Protein AF-A0A1Q9NK61-F1 (afdb_monomer_lite)

Secondary structure (DSSP, 8-state):
-------HHHHHHHHHHHHHHHHHHHTS--EEEETTEEEEEEEP-TT--HHHHHHHHHHHHHHHHHHHHHHH-SS-TT-PPEEEEEE-SSEEEEEEES-----HHHHHHHHHHHHHHHHHHHHSS-TTTSHHHHHHHHHHHHHHHHHHHHHHHS-------SSPEEPTTT--EE----EEEE--TT-SS-EEEE----GGGGGG--

Structure (mmCIF, N/CA/C/O backbone):
data_AF-A0A1Q9NK61-F1
#
_entry.id   AF-A0A1Q9NK61-F1
#
loop_
_atom_site.group_PDB
_atom_site.id
_atom_site.type_symbol
_atom_site.label_atom_id
_atom_site.label_alt_id
_atom_site.label_comp_id
_atom_site.label_asym_id
_atom_site.label_entity_id
_atom_site.label_seq_id
_atom_site.pdbx_PDB_ins_code
_atom_site.Cartn_x
_atom_site.Cartn_y
_atom_site.Cartn_z
_atom_site.occupancy
_atom_site.B_iso_or_equiv
_atom_site.auth_seq_id
_atom_site.auth_comp_id
_atom_site.auth_asym_id
_atom_site.auth_atom_id
_atom_site.pdbx_PDB_model_num
ATOM 1 N N . MET A 1 1 ? 21.110 -0.277 -2.034 1.00 35.31 1 MET A N 1
ATOM 2 C CA . MET A 1 1 ? 19.908 -1.040 -2.450 1.00 35.31 1 MET A CA 1
ATOM 3 C C . MET A 1 1 ? 19.301 -0.341 -3.668 1.00 35.31 1 MET A C 1
ATOM 5 O O . MET A 1 1 ? 18.724 0.728 -3.508 1.00 35.31 1 MET A O 1
ATOM 9 N N . MET A 1 2 ? 19.532 -0.853 -4.882 1.00 29.52 2 MET A N 1
ATOM 10 C CA . MET A 1 2 ? 18.985 -0.268 -6.120 1.00 29.52 2 MET A CA 1
ATOM 11 C C . MET A 1 2 ? 17.472 -0.518 -6.180 1.00 29.52 2 MET A C 1
ATOM 13 O O . MET A 1 2 ? 17.034 -1.648 -5.979 1.00 29.52 2 MET A O 1
ATOM 17 N N . SER A 1 3 ? 16.663 0.526 -6.394 1.00 36.84 3 SER A N 1
ATOM 18 C CA . SER A 1 3 ? 15.219 0.348 -6.568 1.00 36.84 3 SER A CA 1
ATOM 19 C C . SER A 1 3 ? 14.921 -0.121 -7.983 1.00 36.84 3 SER A C 1
ATOM 21 O O . SER A 1 3 ? 15.274 0.577 -8.930 1.00 36.84 3 SER A O 1
ATOM 23 N N . LEU A 1 4 ? 14.216 -1.242 -8.119 1.00 40.31 4 LEU A N 1
ATOM 24 C CA . LEU A 1 4 ? 13.596 -1.626 -9.383 1.00 40.31 4 LEU A CA 1
ATOM 25 C C . LEU A 1 4 ? 12.587 -0.539 -9.783 1.00 40.31 4 LEU A C 1
ATOM 27 O O . LEU A 1 4 ? 11.589 -0.320 -9.090 1.00 40.31 4 LEU A O 1
ATOM 31 N N . LEU A 1 5 ? 12.872 0.161 -10.881 1.00 40.62 5 LEU A N 1
ATOM 32 C CA . LEU A 1 5 ? 11.871 0.929 -11.611 1.00 40.62 5 LEU A CA 1
ATOM 33 C C . LEU A 1 5 ? 11.137 -0.067 -12.494 1.00 40.62 5 LEU A C 1
ATOM 35 O O . LEU A 1 5 ? 11.591 -0.449 -13.566 1.00 40.62 5 LEU A O 1
ATOM 39 N N . VAL A 1 6 ? 10.034 -0.564 -11.960 1.00 44.31 6 VAL A N 1
ATOM 40 C CA . VAL A 1 6 ? 9.219 -1.571 -12.617 1.00 44.31 6 VAL A CA 1
ATOM 41 C C . VAL A 1 6 ? 8.318 -0.858 -13.639 1.00 44.31 6 VAL A C 1
ATOM 43 O O . VAL A 1 6 ? 7.667 0.132 -13.298 1.00 44.31 6 VAL A O 1
ATOM 46 N N . HIS A 1 7 ? 8.260 -1.341 -14.886 1.00 44.16 7 HIS A N 1
ATOM 47 C CA . HIS A 1 7 ? 7.341 -0.837 -15.922 1.00 44.16 7 HIS A CA 1
ATOM 48 C C . HIS A 1 7 ? 5.910 -0.663 -15.353 1.00 44.16 7 HIS A C 1
ATOM 50 O O . HIS A 1 7 ? 5.494 -1.500 -14.547 1.00 44.16 7 HIS A O 1
ATOM 56 N N . PRO A 1 8 ? 5.114 0.357 -15.744 1.00 45.53 8 PRO A N 1
ATOM 57 C CA . PRO A 1 8 ? 3.813 0.680 -15.133 1.00 45.53 8 PRO A CA 1
ATOM 58 C C . PRO A 1 8 ? 2.901 -0.510 -14.870 1.00 45.53 8 PRO A C 1
ATOM 60 O O . PRO A 1 8 ? 2.335 -0.639 -13.789 1.00 45.53 8 PRO A O 1
ATOM 63 N N . ARG A 1 9 ? 2.792 -1.415 -15.849 1.00 48.03 9 ARG A N 1
ATOM 64 C CA . ARG A 1 9 ? 1.952 -2.616 -15.745 1.00 48.03 9 ARG A CA 1
ATOM 65 C C . ARG A 1 9 ? 2.417 -3.556 -14.629 1.00 48.03 9 ARG A C 1
ATOM 67 O O . ARG A 1 9 ? 1.592 -4.033 -13.857 1.00 48.03 9 ARG A O 1
ATOM 74 N N . HIS A 1 10 ? 3.722 -3.760 -14.495 1.00 55.78 10 HIS A N 1
ATOM 75 C CA . HIS A 1 10 ? 4.303 -4.590 -13.444 1.00 55.78 10 HIS A CA 1
ATOM 76 C C . HIS A 1 10 ? 4.350 -3.849 -12.090 1.00 55.78 10 HIS A C 1
ATOM 78 O O . HIS A 1 10 ? 4.189 -4.472 -11.044 1.00 55.78 10 HIS A O 1
ATOM 84 N N . SER A 1 11 ? 4.473 -2.513 -12.092 1.00 61.03 11 SER A N 1
ATOM 85 C CA . SER A 1 11 ? 4.372 -1.673 -10.888 1.00 61.03 11 SER A CA 1
ATOM 86 C C . SER A 1 11 ? 2.982 -1.770 -10.266 1.00 61.03 11 SER A C 1
ATOM 88 O O . SER A 1 11 ? 2.857 -1.916 -9.053 1.00 61.03 11 SER A O 1
ATOM 90 N N . VAL A 1 12 ? 1.933 -1.753 -11.094 1.00 67.00 12 VAL A N 1
ATOM 91 C CA . VAL A 1 12 ? 0.546 -1.938 -10.650 1.00 67.00 12 VAL A CA 1
ATOM 92 C C . VAL A 1 12 ? 0.327 -3.344 -10.098 1.00 67.00 12 VAL A C 1
ATOM 94 O O . VAL A 1 12 ? -0.264 -3.472 -9.031 1.00 67.00 12 VAL A O 1
ATOM 97 N N . GLN A 1 13 ? 0.810 -4.389 -10.776 1.00 69.56 13 GLN A N 1
ATOM 98 C CA . GLN A 1 13 ? 0.676 -5.776 -10.306 1.00 69.56 13 GLN A CA 1
ATOM 99 C C . GLN A 1 13 ? 1.369 -5.990 -8.958 1.00 69.56 13 GLN A C 1
ATOM 101 O O . GLN A 1 13 ? 0.803 -6.598 -8.049 1.00 69.56 13 GLN A O 1
ATOM 106 N N . LEU A 1 14 ? 2.573 -5.439 -8.800 1.00 72.12 14 LEU A N 1
ATOM 107 C CA . LEU A 1 14 ? 3.296 -5.497 -7.539 1.00 72.12 14 LEU A CA 1
ATOM 108 C C . LEU A 1 14 ? 2.585 -4.691 -6.448 1.00 72.12 14 LEU A C 1
ATOM 110 O O . LEU A 1 14 ? 2.426 -5.170 -5.328 1.00 72.12 14 LEU A O 1
ATOM 114 N N . LEU A 1 15 ? 2.092 -3.496 -6.772 1.00 75.69 15 LEU A N 1
ATOM 115 C CA . LEU A 1 15 ? 1.318 -2.683 -5.841 1.00 75.69 15 LEU A CA 1
ATOM 116 C C . LEU A 1 15 ? 0.031 -3.406 -5.404 1.00 75.69 15 LEU A C 1
ATOM 118 O O . LEU A 1 15 ? -0.272 -3.408 -4.215 1.00 75.69 15 LEU A O 1
ATOM 122 N N . GLN A 1 16 ? -0.675 -4.073 -6.324 1.00 80.50 16 GLN A N 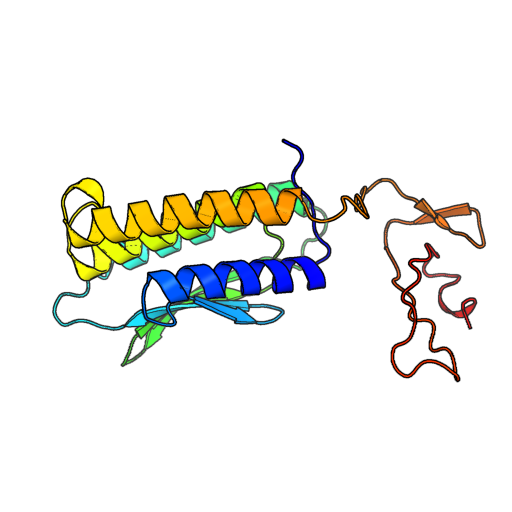1
ATOM 123 C CA . GLN A 1 16 ? -1.836 -4.924 -6.037 1.00 80.50 16 GLN A CA 1
ATOM 124 C C . GLN A 1 16 ? -1.473 -6.123 -5.156 1.00 80.50 16 GLN A C 1
ATOM 126 O O . GLN A 1 16 ? -2.226 -6.461 -4.244 1.00 80.50 16 GLN A O 1
ATOM 131 N N . TYR A 1 17 ? -0.332 -6.770 -5.400 1.00 81.62 17 TYR A N 1
ATOM 132 C CA . TYR A 1 17 ? 0.164 -7.854 -4.552 1.00 81.62 17 TYR A CA 1
ATOM 133 C C . TYR A 1 17 ? 0.381 -7.381 -3.111 1.00 81.62 17 TYR A C 1
ATOM 135 O O . TYR A 1 17 ? -0.214 -7.936 -2.188 1.00 81.62 17 TYR A O 1
ATOM 143 N N . VAL A 1 18 ? 1.141 -6.297 -2.928 1.00 83.44 18 VAL A N 1
ATOM 144 C CA . VAL A 1 18 ? 1.407 -5.710 -1.606 1.00 83.44 18 VAL A CA 1
ATOM 145 C C . VAL A 1 18 ? 0.108 -5.240 -0.939 1.00 83.44 18 VAL A C 1
ATOM 147 O O . VAL A 1 18 ? -0.081 -5.481 0.250 1.00 83.44 18 VAL A O 1
ATOM 150 N N . THR A 1 19 ? -0.826 -4.646 -1.697 1.00 87.62 19 THR A N 1
ATOM 151 C CA . THR A 1 19 ? -2.161 -4.263 -1.195 1.00 87.62 19 THR A CA 1
ATOM 152 C C . THR A 1 19 ? -2.920 -5.454 -0.630 1.00 87.62 19 THR A C 1
ATOM 154 O O . THR A 1 19 ? -3.509 -5.335 0.438 1.00 87.62 19 THR A O 1
ATOM 157 N N . ARG A 1 20 ? -2.924 -6.599 -1.324 1.00 83.25 20 ARG A N 1
ATOM 158 C CA . ARG A 1 20 ? -3.650 -7.791 -0.859 1.00 83.25 20 ARG A CA 1
ATOM 159 C C . ARG A 1 20 ? -3.109 -8.288 0.476 1.00 83.25 20 ARG A C 1
ATOM 161 O O . ARG A 1 20 ? -3.898 -8.536 1.380 1.00 83.25 20 ARG A O 1
ATOM 168 N N . ARG A 1 21 ? -1.782 -8.374 0.617 1.00 85.56 21 ARG A N 1
ATOM 169 C CA . ARG A 1 21 ? -1.135 -8.779 1.879 1.00 85.56 21 ARG A CA 1
ATOM 170 C C . ARG A 1 21 ? -1.448 -7.785 3.003 1.00 85.56 21 ARG A C 1
ATOM 172 O O . ARG A 1 21 ? -1.820 -8.189 4.099 1.00 85.56 21 ARG A O 1
ATOM 179 N N . PHE A 1 22 ? -1.386 -6.487 2.703 1.00 91.00 22 PHE A N 1
ATOM 180 C CA . PHE A 1 22 ? -1.718 -5.426 3.654 1.00 91.00 22 PHE A CA 1
ATOM 181 C C . PHE A 1 22 ? -3.176 -5.481 4.132 1.00 91.00 22 PHE A C 1
ATOM 183 O O . PHE A 1 22 ? -3.427 -5.501 5.333 1.00 91.00 22 PHE A O 1
ATOM 190 N N . ASN A 1 23 ? -4.137 -5.550 3.206 1.00 88.50 23 ASN A N 1
ATOM 191 C CA . ASN A 1 23 ? -5.558 -5.665 3.544 1.00 88.50 23 ASN A CA 1
ATOM 192 C C . ASN A 1 23 ? -5.852 -6.959 4.320 1.00 88.50 23 ASN A C 1
ATOM 194 O O . ASN A 1 23 ? -6.701 -6.947 5.204 1.00 88.50 23 ASN A O 1
ATOM 198 N N . GLY A 1 24 ? -5.130 -8.048 4.027 1.00 88.06 24 GLY A N 1
ATOM 199 C CA . GLY A 1 24 ? -5.223 -9.304 4.773 1.00 88.06 24 GLY A CA 1
ATOM 200 C C . GLY A 1 24 ? -4.876 -9.144 6.256 1.00 88.06 24 GLY A C 1
ATOM 201 O O . GLY A 1 24 ? -5.624 -9.617 7.101 1.00 88.06 24 GLY A O 1
ATOM 202 N N . ILE A 1 25 ? -3.805 -8.411 6.583 1.00 91.50 25 ILE A N 1
ATOM 203 C CA . ILE A 1 25 ? -3.430 -8.108 7.982 1.00 91.50 25 ILE A CA 1
ATOM 204 C C . ILE A 1 25 ? -4.462 -7.225 8.667 1.00 91.50 25 ILE A C 1
ATOM 206 O O . ILE A 1 25 ? -4.766 -7.384 9.844 1.00 91.50 25 ILE A O 1
ATOM 210 N N . ILE A 1 26 ? -4.967 -6.255 7.922 1.00 89.38 26 ILE A N 1
ATOM 211 C CA . ILE A 1 26 ? -5.929 -5.284 8.414 1.00 89.38 26 ILE A CA 1
ATOM 212 C C . ILE A 1 26 ? -7.313 -5.925 8.641 1.00 89.38 26 ILE A C 1
ATOM 214 O O . ILE A 1 26 ? -8.088 -5.434 9.461 1.00 89.38 26 ILE A O 1
ATOM 218 N N . GLY A 1 27 ? -7.621 -7.021 7.943 1.00 86.44 27 GLY A N 1
ATOM 219 C CA . GLY A 1 27 ? -8.900 -7.730 8.025 1.00 86.44 27 GLY A CA 1
ATOM 220 C C . GLY A 1 27 ? -10.034 -7.073 7.230 1.00 86.44 27 GLY A C 1
ATOM 221 O O . GLY A 1 27 ? -11.168 -7.535 7.296 1.00 86.44 27 GLY A O 1
ATOM 222 N N . PHE A 1 28 ? -9.757 -6.011 6.465 1.00 85.06 28 PHE A N 1
ATOM 223 C CA . PHE A 1 28 ? -10.723 -5.383 5.559 1.00 85.06 28 PHE A CA 1
ATOM 224 C C . PHE A 1 28 ? -10.037 -4.710 4.361 1.00 85.06 28 PHE A C 1
ATOM 226 O O . PHE A 1 28 ? -8.833 -4.441 4.357 1.00 85.06 28 PHE A O 1
ATOM 233 N N . ASN A 1 29 ? -10.824 -4.411 3.324 1.00 87.94 29 ASN A N 1
ATOM 234 C CA . ASN A 1 29 ? -10.348 -3.798 2.082 1.00 87.94 29 ASN A CA 1
ATOM 235 C C . ASN A 1 29 ? -10.108 -2.284 2.214 1.00 87.94 29 ASN A C 1
ATOM 237 O O . ASN A 1 29 ? -10.796 -1.480 1.585 1.00 87.94 29 ASN A O 1
ATOM 241 N N . LEU A 1 30 ? -9.099 -1.904 3.002 1.00 91.06 30 LEU A N 1
ATOM 242 C CA . LEU A 1 30 ? -8.690 -0.511 3.207 1.00 91.06 30 LEU A CA 1
ATOM 243 C C . LEU A 1 30 ? -8.174 0.132 1.917 1.00 91.06 30 LEU A C 1
ATOM 245 O O . LEU A 1 30 ? -8.523 1.266 1.599 1.00 91.06 30 LEU A O 1
ATOM 249 N N . ILE A 1 31 ? -7.343 -0.583 1.156 1.00 92.50 31 ILE A N 1
ATOM 250 C CA . ILE A 1 31 ? -6.719 -0.066 -0.067 1.00 92.50 31 ILE A CA 1
ATOM 251 C C . ILE A 1 31 ? -7.231 -0.846 -1.280 1.00 92.50 31 ILE A C 1
ATOM 253 O O . ILE A 1 31 ? -7.262 -2.074 -1.284 1.00 92.50 31 ILE A O 1
ATOM 257 N N . LYS A 1 32 ? -7.594 -0.143 -2.355 1.00 89.19 32 LYS A N 1
ATOM 258 C CA . LYS A 1 32 ? -7.990 -0.732 -3.640 1.00 89.19 32 LYS A CA 1
ATOM 259 C C . LYS A 1 32 ? -7.151 -0.153 -4.767 1.00 89.19 32 LYS A C 1
ATOM 261 O O . LYS A 1 32 ? -7.155 1.054 -4.993 1.00 89.19 32 LYS A O 1
ATOM 266 N N . VAL A 1 33 ? -6.476 -1.020 -5.515 1.00 82.06 33 VAL A N 1
ATOM 267 C CA . VAL A 1 33 ? -5.573 -0.626 -6.605 1.00 82.06 33 VAL A CA 1
ATOM 268 C C . VAL A 1 33 ? -6.137 -1.075 -7.946 1.00 82.06 33 VAL A C 1
ATOM 270 O O . VAL A 1 33 ? -6.368 -2.261 -8.184 1.00 82.06 33 VAL A O 1
ATOM 273 N N . LYS A 1 34 ? -6.337 -0.109 -8.838 1.00 78.81 34 LYS A N 1
ATOM 274 C CA . LYS A 1 34 ? -6.658 -0.292 -10.256 1.00 78.81 34 LYS A CA 1
ATOM 275 C C . LYS A 1 34 ? -5.498 0.227 -11.105 1.00 78.81 34 LYS A C 1
ATOM 277 O O . LYS A 1 34 ? -4.665 0.982 -10.611 1.00 78.81 34 LYS A O 1
ATOM 282 N N . THR A 1 35 ? -5.508 -0.108 -12.394 1.00 68.62 35 THR A N 1
ATOM 283 C CA . THR A 1 35 ? -4.462 0.233 -13.374 1.00 68.62 35 THR A CA 1
ATOM 284 C C . THR A 1 35 ? -3.947 1.669 -13.267 1.00 68.62 35 THR A C 1
ATOM 286 O O . THR A 1 35 ? -2.742 1.872 -13.247 1.00 68.62 35 THR A O 1
ATOM 289 N N . ASN A 1 36 ? -4.842 2.651 -13.114 1.00 70.25 36 ASN A N 1
ATOM 290 C CA . ASN A 1 36 ? -4.478 4.074 -13.077 1.00 70.25 36 ASN A CA 1
ATOM 291 C C . ASN A 1 36 ? -4.942 4.787 -11.796 1.00 70.25 36 ASN A C 1
ATOM 293 O O . ASN A 1 36 ? -5.039 6.016 -11.771 1.00 70.25 36 ASN A O 1
ATOM 297 N N . SER A 1 37 ? -5.312 4.042 -10.746 1.00 81.62 37 SER A N 1
ATOM 298 C CA . SER A 1 37 ? -5.773 4.666 -9.502 1.00 81.62 37 SER A CA 1
ATOM 299 C C . SER A 1 37 ? -5.629 3.784 -8.267 1.00 81.62 37 SER A C 1
ATOM 301 O O . SER A 1 37 ? -5.993 2.610 -8.305 1.00 81.62 37 SER A O 1
ATOM 303 N N . VAL A 1 38 ? -5.242 4.385 -7.147 1.00 87.12 38 VAL A N 1
ATOM 304 C CA . VAL A 1 38 ? -5.347 3.810 -5.802 1.00 87.12 38 VAL A CA 1
ATOM 305 C C . VAL A 1 38 ? -6.461 4.530 -5.053 1.00 87.12 38 VAL A C 1
ATOM 307 O O . VAL A 1 38 ? -6.542 5.755 -5.084 1.00 87.12 38 VAL A O 1
ATOM 310 N N . LYS A 1 39 ? -7.321 3.780 -4.375 1.00 90.12 39 LYS A N 1
ATOM 311 C CA . LYS A 1 39 ? -8.299 4.306 -3.423 1.00 90.12 39 LYS A CA 1
ATOM 312 C C . LYS A 1 39 ? -7.956 3.789 -2.037 1.00 90.12 39 LYS A C 1
ATOM 314 O O . LYS A 1 39 ? -7.653 2.608 -1.903 1.00 90.12 39 LYS A O 1
ATOM 319 N N . ILE A 1 40 ? -8.011 4.656 -1.039 1.00 92.19 40 ILE A N 1
ATOM 320 C CA . ILE A 1 40 ? -7.855 4.297 0.368 1.00 92.19 40 ILE A CA 1
ATOM 321 C C . ILE A 1 40 ? -9.145 4.716 1.064 1.00 92.19 40 ILE A C 1
ATOM 323 O O . ILE A 1 40 ? -9.454 5.905 1.070 1.00 92.19 40 ILE A O 1
ATOM 327 N N . ASN A 1 41 ? -9.895 3.748 1.582 1.00 90.56 41 ASN A N 1
ATOM 328 C CA . ASN A 1 41 ? -11.232 3.936 2.136 1.00 90.56 41 ASN A CA 1
ATOM 329 C C . ASN A 1 41 ? -11.218 3.663 3.638 1.00 90.56 41 ASN A C 1
ATOM 331 O O . ASN A 1 41 ? -11.039 2.522 4.061 1.00 90.56 41 ASN A O 1
ATOM 335 N N . PHE A 1 42 ? -11.439 4.702 4.429 1.00 87.69 42 PHE A N 1
ATOM 336 C CA . PHE A 1 42 ? -11.592 4.600 5.872 1.00 87.69 42 PHE A CA 1
ATOM 337 C C . PHE A 1 42 ? -13.086 4.630 6.192 1.00 87.69 42 PHE A C 1
ATOM 339 O O . PHE A 1 42 ? -13.728 5.621 5.844 1.00 87.69 42 PHE A O 1
ATOM 346 N N . PRO A 1 43 ? -13.650 3.564 6.783 1.00 85.31 43 PRO A N 1
ATOM 347 C CA . PRO A 1 43 ? -15.061 3.541 7.153 1.00 85.31 43 PRO A CA 1
ATOM 348 C C . PRO A 1 43 ? -15.342 4.622 8.188 1.00 85.31 43 PRO A C 1
ATOM 350 O O . PRO A 1 43 ? -14.557 4.779 9.124 1.00 85.31 43 PRO A O 1
ATOM 353 N N . LEU A 1 44 ? -16.445 5.347 8.022 1.00 79.81 44 LEU A N 1
ATOM 354 C CA . LEU A 1 44 ? -16.902 6.300 9.024 1.00 79.81 44 LEU A CA 1
ATOM 355 C C . LEU A 1 44 ? -17.224 5.558 10.331 1.00 79.81 44 LEU A C 1
ATOM 357 O O . LEU A 1 44 ? -17.899 4.530 10.353 1.00 79.81 44 LEU A O 1
ATOM 361 N N . HIS A 1 45 ? -16.695 6.069 11.438 1.00 68.88 45 HIS A N 1
ATOM 362 C CA . HIS A 1 45 ? -16.936 5.566 12.788 1.00 68.88 45 HIS A CA 1
ATOM 363 C C . HIS A 1 45 ? -17.488 6.709 13.637 1.00 68.88 45 HIS A C 1
ATOM 365 O O . HIS A 1 45 ? -17.126 7.855 13.404 1.00 68.88 45 HIS A O 1
ATOM 371 N N . GLN A 1 46 ? -18.297 6.421 14.662 1.00 59.16 46 GLN A N 1
ATOM 372 C CA . GLN A 1 46 ? -18.855 7.462 15.547 1.00 59.16 46 GLN A CA 1
ATOM 373 C C . GLN A 1 46 ? -17.777 8.372 16.176 1.00 59.16 46 GLN A C 1
ATOM 375 O O . GLN A 1 46 ? -18.042 9.534 16.451 1.00 59.16 46 GLN A O 1
ATOM 380 N N . ASN A 1 47 ? -16.543 7.870 16.319 1.00 60.06 47 ASN A N 1
ATOM 381 C CA . ASN A 1 47 ? -15.379 8.614 16.816 1.00 60.06 47 ASN A CA 1
ATOM 382 C C . ASN A 1 47 ? -14.362 8.960 15.710 1.00 60.06 47 ASN A C 1
ATOM 384 O O . ASN A 1 47 ? -13.163 9.085 15.977 1.00 60.06 47 ASN A O 1
ATOM 388 N N . SER A 1 48 ? -14.793 9.036 14.448 1.00 63.62 48 SER A N 1
ATOM 389 C CA . SER A 1 48 ? -13.893 9.246 13.317 1.00 63.62 48 SER A CA 1
ATOM 390 C C . SER A 1 48 ? -13.145 10.567 13.435 1.00 63.62 48 SER A C 1
ATOM 392 O O . SER A 1 48 ? -13.739 11.641 13.452 1.00 63.62 48 SER A O 1
ATOM 394 N N . ASN A 1 49 ? -11.817 10.490 13.475 1.00 71.62 49 ASN A N 1
ATOM 395 C CA . ASN A 1 49 ? -10.980 11.670 13.609 1.00 71.62 49 ASN A CA 1
ATOM 396 C C . ASN A 1 49 ? -10.631 12.244 12.227 1.00 71.62 49 ASN A C 1
ATOM 398 O O . ASN A 1 49 ? -9.626 11.866 11.615 1.00 71.62 49 ASN A O 1
ATOM 402 N N . GLU A 1 50 ? -11.458 13.171 11.740 1.00 75.62 50 GLU A N 1
ATOM 403 C CA . GLU A 1 50 ? -11.276 13.828 10.436 1.00 75.62 50 GLU A CA 1
ATOM 404 C C . GLU A 1 50 ? -9.899 14.498 10.307 1.00 75.62 50 GLU A C 1
ATOM 406 O O . GLU A 1 50 ? -9.255 14.441 9.256 1.00 75.62 50 GLU A O 1
ATOM 411 N N . SER A 1 51 ? -9.376 15.055 11.406 1.00 83.75 51 SER A N 1
ATOM 412 C CA . SER A 1 51 ? -8.063 15.708 11.416 1.00 83.75 51 SER A CA 1
ATOM 413 C C . SER A 1 51 ? -6.919 14.731 11.109 1.00 83.75 51 SER A C 1
ATOM 415 O O . SER A 1 51 ? -5.976 15.070 10.391 1.00 83.75 51 SER A O 1
ATOM 417 N N . VAL A 1 52 ? -7.018 13.476 11.569 1.00 86.62 52 VAL A N 1
ATOM 418 C CA . VAL A 1 52 ? -6.039 12.417 11.264 1.00 86.62 52 VAL A CA 1
ATOM 419 C C . VAL A 1 52 ? -6.041 12.122 9.762 1.00 86.62 52 VAL A C 1
ATOM 421 O O . VAL A 1 52 ? -4.971 11.966 9.164 1.00 86.62 52 VAL A O 1
ATOM 424 N N . MET A 1 53 ? -7.220 12.127 9.137 1.00 85.12 53 MET A N 1
ATOM 425 C CA . MET A 1 53 ? -7.390 11.899 7.702 1.00 85.12 53 MET A CA 1
ATOM 426 C C . MET A 1 53 ? -6.842 13.042 6.847 1.00 85.12 53 MET A C 1
ATOM 428 O O . MET A 1 53 ? -6.117 12.783 5.881 1.00 85.12 53 MET A O 1
ATOM 432 N N . ALA A 1 54 ? -7.086 14.295 7.234 1.00 84.38 54 ALA A N 1
ATOM 433 C CA . ALA A 1 54 ? -6.527 15.465 6.555 1.00 84.38 54 ALA A CA 1
ATOM 434 C C . ALA A 1 54 ? -4.984 15.471 6.581 1.00 84.38 54 ALA A C 1
ATOM 436 O O . ALA A 1 54 ? -4.318 15.761 5.576 1.00 84.38 54 ALA A O 1
ATOM 437 N N . ILE A 1 55 ? -4.383 15.075 7.709 1.00 89.00 55 ILE A N 1
ATOM 438 C CA . ILE A 1 55 ? -2.923 14.959 7.826 1.00 89.00 55 ILE A CA 1
ATOM 439 C C . ILE A 1 55 ? -2.393 13.818 6.945 1.00 89.00 55 ILE A C 1
ATOM 441 O O . ILE A 1 55 ? -1.377 13.996 6.260 1.00 89.00 55 ILE A O 1
ATOM 445 N N . LEU A 1 56 ? -3.059 12.656 6.930 1.00 90.94 56 LEU A N 1
ATOM 446 C CA . LEU A 1 56 ? -2.683 11.547 6.049 1.00 90.94 56 LEU A CA 1
ATOM 447 C C . LEU A 1 56 ? -2.724 11.979 4.579 1.00 90.94 56 LEU A C 1
ATOM 449 O O . LEU A 1 56 ? -1.755 11.745 3.852 1.00 90.94 56 LEU A O 1
ATOM 453 N N . PHE A 1 57 ? -3.802 12.646 4.157 1.00 88.69 57 PHE A N 1
ATOM 454 C CA . PHE A 1 57 ? -3.943 13.196 2.809 1.00 88.69 57 PHE A CA 1
ATOM 455 C C . PHE A 1 57 ? -2.748 14.083 2.444 1.00 88.69 57 PHE A C 1
ATOM 457 O O . PHE A 1 57 ? -2.093 13.850 1.426 1.00 88.69 57 PHE A O 1
ATOM 464 N N . THR A 1 58 ? -2.394 15.027 3.317 1.00 87.62 58 THR A N 1
ATOM 465 C CA . THR A 1 58 ? -1.292 15.975 3.091 1.00 87.62 58 THR A CA 1
ATOM 466 C C . THR A 1 58 ? 0.055 15.259 2.949 1.00 87.62 58 THR A C 1
ATOM 468 O O . THR A 1 58 ? 0.847 15.546 2.041 1.00 87.62 58 THR A O 1
ATOM 471 N N . LYS A 1 59 ? 0.323 14.269 3.812 1.00 90.44 59 LYS A N 1
ATOM 472 C CA . LYS A 1 59 ? 1.564 13.478 3.765 1.00 90.44 59 LYS A CA 1
ATOM 473 C C . LYS A 1 59 ? 1.646 12.592 2.526 1.00 90.44 59 LYS A C 1
ATOM 475 O O . LYS A 1 59 ? 2.727 12.477 1.941 1.00 90.44 59 LYS A O 1
ATOM 480 N N . LEU A 1 60 ? 0.534 11.991 2.104 1.00 87.81 60 LEU A N 1
ATOM 481 C CA . LEU A 1 60 ? 0.480 11.204 0.873 1.00 87.81 60 LEU A CA 1
ATOM 482 C C . LEU A 1 60 ? 0.671 12.097 -0.354 1.00 87.81 60 LEU A C 1
ATOM 484 O O . LEU A 1 60 ? 1.548 11.803 -1.163 1.00 87.81 60 LEU A O 1
ATOM 488 N N . ALA A 1 61 ? -0.051 13.215 -0.459 1.00 85.06 61 ALA A N 1
ATOM 489 C CA . ALA A 1 61 ? 0.096 14.176 -1.555 1.00 85.06 61 ALA A CA 1
ATOM 490 C C . ALA A 1 61 ? 1.553 14.635 -1.715 1.00 85.06 61 ALA A C 1
ATOM 492 O O . ALA A 1 61 ? 2.115 14.586 -2.812 1.00 85.06 61 ALA A O 1
ATOM 493 N N . THR A 1 62 ? 2.207 14.972 -0.602 1.00 85.94 62 THR A N 1
ATOM 494 C CA . THR A 1 62 ? 3.625 15.359 -0.588 1.00 85.94 62 THR A CA 1
ATOM 495 C C . THR A 1 62 ? 4.538 14.212 -1.026 1.00 85.94 62 THR A C 1
ATOM 497 O O . THR A 1 62 ? 5.422 14.401 -1.862 1.00 85.94 62 THR A O 1
ATOM 500 N N . SER A 1 63 ? 4.315 13.002 -0.506 1.00 83.38 63 SER A N 1
ATOM 501 C CA . SER A 1 63 ? 5.134 11.827 -0.832 1.00 83.38 63 SER A CA 1
ATOM 502 C C . SER A 1 63 ? 5.045 11.458 -2.313 1.00 83.38 63 SER A C 1
ATOM 504 O O . SER A 1 63 ? 6.074 11.231 -2.950 1.00 83.38 63 SER A O 1
ATOM 506 N N . PHE A 1 64 ? 3.838 11.450 -2.883 1.00 77.38 64 PHE A N 1
ATOM 507 C CA . PHE A 1 64 ? 3.627 11.184 -4.306 1.00 77.38 64 PHE A CA 1
ATOM 508 C C . PHE A 1 64 ? 4.197 12.295 -5.191 1.00 77.38 64 PHE A C 1
ATOM 510 O O . PHE A 1 64 ? 4.809 11.990 -6.213 1.00 77.38 64 PHE A O 1
ATOM 517 N N . LYS A 1 65 ? 4.099 13.567 -4.780 1.00 76.31 65 LYS A N 1
ATOM 518 C CA . LYS A 1 65 ? 4.758 14.683 -5.478 1.00 76.31 65 LYS A CA 1
ATOM 519 C C . LYS A 1 65 ? 6.276 14.488 -5.539 1.00 76.31 65 LYS A C 1
ATOM 521 O O . LYS A 1 65 ? 6.855 14.605 -6.615 1.00 76.31 65 LYS A O 1
ATOM 526 N N . ILE A 1 66 ? 6.915 14.141 -4.418 1.00 76.25 66 ILE A N 1
ATOM 527 C CA . ILE A 1 66 ? 8.367 13.892 -4.357 1.00 76.25 66 ILE A CA 1
ATOM 528 C C . ILE A 1 66 ? 8.760 12.702 -5.234 1.00 76.25 66 ILE A C 1
ATOM 530 O O . ILE A 1 66 ? 9.749 12.780 -5.961 1.00 76.25 66 ILE A O 1
ATOM 534 N N . ILE A 1 67 ? 8.002 11.603 -5.172 1.00 71.38 67 ILE A N 1
ATOM 535 C CA . ILE A 1 67 ? 8.256 10.417 -5.997 1.00 71.38 67 ILE A CA 1
ATOM 536 C C . ILE A 1 67 ? 8.162 10.784 -7.483 1.00 71.38 67 ILE A C 1
ATOM 538 O O . ILE A 1 67 ? 9.096 10.510 -8.230 1.00 71.38 67 ILE A O 1
ATOM 542 N N . ASN A 1 68 ? 7.111 11.485 -7.905 1.00 67.50 68 ASN A N 1
ATOM 543 C CA . ASN A 1 68 ? 6.980 11.905 -9.299 1.00 67.50 68 ASN A CA 1
ATOM 544 C C . ASN A 1 68 ? 8.143 12.780 -9.757 1.00 67.50 68 ASN A C 1
ATOM 546 O O . ASN A 1 68 ? 8.768 12.477 -10.765 1.00 67.50 68 ASN A O 1
ATOM 550 N N . VAL A 1 69 ? 8.473 13.835 -9.006 1.00 67.00 69 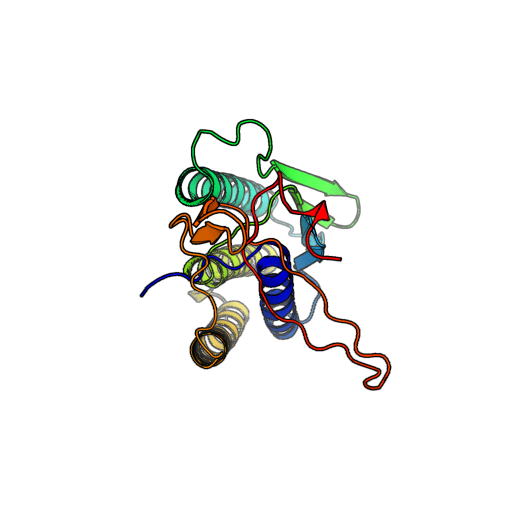VAL A N 1
ATOM 551 C CA . VAL A 1 69 ? 9.564 14.750 -9.381 1.00 67.00 69 VAL A CA 1
ATOM 552 C C . VAL A 1 69 ? 10.892 14.001 -9.499 1.00 67.00 69 VAL A C 1
ATOM 554 O O . VAL A 1 69 ? 11.660 14.249 -10.424 1.00 67.00 69 VAL A O 1
ATOM 557 N N . ARG A 1 70 ? 11.160 13.074 -8.574 1.00 68.00 70 ARG A N 1
ATOM 558 C CA . ARG A 1 70 ? 12.434 12.352 -8.508 1.00 68.00 70 ARG A CA 1
ATOM 559 C C . ARG A 1 70 ? 12.573 11.252 -9.559 1.00 68.00 70 ARG A C 1
ATOM 561 O O . ARG A 1 70 ? 13.694 10.987 -9.975 1.00 68.00 70 ARG A O 1
ATOM 568 N N . TYR A 1 71 ? 11.480 10.590 -9.934 1.00 61.38 71 TYR A N 1
ATOM 569 C CA . TYR A 1 71 ? 11.533 9.371 -10.748 1.00 61.38 71 TYR A CA 1
ATOM 570 C C . TYR A 1 71 ? 10.886 9.502 -12.135 1.00 61.38 71 TYR A C 1
ATOM 572 O O . TYR A 1 71 ? 11.142 8.645 -12.972 1.00 61.38 71 TYR A O 1
ATOM 580 N N . LEU A 1 72 ? 10.093 10.549 -12.395 1.00 57.56 72 LEU A N 1
ATOM 581 C CA . LEU A 1 72 ? 9.452 10.809 -13.699 1.00 57.56 72 LEU A CA 1
ATOM 582 C C . LEU A 1 72 ? 10.003 12.050 -14.419 1.00 57.56 72 LEU A C 1
ATOM 584 O O . LEU A 1 72 ? 9.672 12.296 -15.574 1.00 57.56 72 LEU A O 1
ATOM 588 N N . GLY A 1 73 ? 10.889 12.811 -13.768 1.00 51.78 73 GLY A N 1
ATOM 589 C CA . GLY A 1 73 ? 11.550 13.974 -14.362 1.00 51.78 73 GLY A CA 1
ATOM 590 C C . GLY A 1 73 ? 10.622 15.174 -14.607 1.00 51.78 73 GLY A C 1
ATOM 591 O O . GLY A 1 73 ? 9.403 15.108 -14.467 1.00 51.78 73 GLY A O 1
ATOM 592 N N . LYS A 1 74 ? 11.216 16.325 -14.955 1.00 44.53 74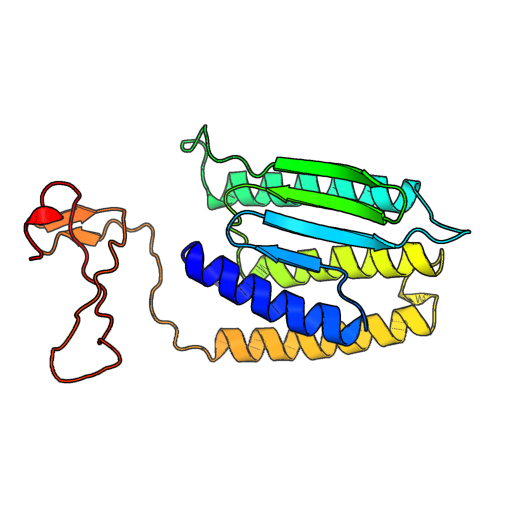 LYS A N 1
ATOM 593 C CA . LYS A 1 74 ? 10.493 17.590 -15.217 1.00 44.53 74 LYS A CA 1
ATOM 594 C C . LYS A 1 74 ? 9.833 17.655 -16.608 1.00 44.53 74 LYS A C 1
ATOM 596 O O . LYS A 1 74 ? 8.997 18.528 -16.830 1.00 44.53 74 LYS A O 1
ATOM 601 N N . ASN A 1 75 ? 10.213 16.764 -17.529 1.00 41.16 75 ASN A N 1
ATOM 602 C CA . ASN A 1 75 ? 9.849 16.851 -18.950 1.00 41.16 75 ASN A CA 1
ATOM 603 C C . ASN A 1 75 ? 8.522 16.160 -19.307 1.00 41.16 75 ASN A C 1
ATOM 605 O O . ASN A 1 75 ? 7.959 16.453 -20.356 1.00 41.16 75 ASN A O 1
ATOM 609 N N . GLU A 1 76 ? 7.953 15.327 -18.431 1.00 45.50 76 GLU A N 1
ATOM 610 C CA . GLU A 1 76 ? 6.602 14.776 -18.614 1.00 45.50 76 GLU A CA 1
ATOM 611 C C . GLU A 1 76 ? 5.542 15.694 -17.981 1.00 45.50 76 GLU A C 1
ATOM 613 O O . GLU A 1 76 ? 4.857 15.339 -17.019 1.00 45.50 76 GLU A O 1
ATOM 618 N N . LYS A 1 77 ? 5.393 16.909 -18.520 1.00 39.69 77 LYS A N 1
ATOM 619 C CA . LYS A 1 77 ? 4.508 17.972 -17.998 1.00 39.69 77 LYS A CA 1
ATOM 620 C C . LYS A 1 77 ? 3.003 17.629 -17.939 1.00 39.69 77 LYS A C 1
ATOM 622 O O . LYS A 1 77 ? 2.217 18.474 -17.526 1.00 39.69 77 LYS A O 1
ATOM 627 N N . HIS A 1 78 ? 2.568 16.426 -18.330 1.00 43.34 78 HIS A N 1
ATOM 628 C CA . HIS A 1 78 ? 1.140 16.091 -18.488 1.00 43.34 78 HIS A CA 1
ATOM 629 C C . HIS A 1 78 ? 0.684 14.777 -17.823 1.00 43.34 78 HIS A C 1
ATOM 631 O O . HIS A 1 78 ? -0.474 14.392 -17.968 1.00 43.34 78 HIS A O 1
ATOM 637 N N . ARG A 1 79 ? 1.536 14.089 -17.047 1.00 52.31 79 ARG A N 1
ATOM 638 C CA . ARG A 1 79 ? 1.175 12.843 -16.331 1.00 52.31 79 ARG A CA 1
ATOM 639 C C . ARG A 1 79 ? 1.331 12.977 -14.816 1.00 52.31 79 ARG A C 1
ATOM 641 O O . ARG A 1 79 ? 2.034 12.209 -14.167 1.00 52.31 79 ARG A O 1
ATOM 648 N N . HIS A 1 80 ? 0.686 13.979 -14.229 1.00 62.66 80 HIS A N 1
ATOM 649 C CA . HIS A 1 80 ? 0.769 14.206 -12.787 1.00 62.66 80 HIS A CA 1
ATOM 650 C C . HIS A 1 80 ? -0.079 13.196 -12.005 1.00 62.66 80 HIS A C 1
ATOM 652 O O . HIS A 1 80 ? -1.257 12.999 -12.308 1.00 62.66 80 HIS A O 1
ATOM 658 N N . VAL A 1 81 ? 0.500 12.586 -10.962 1.00 68.31 81 VAL A N 1
ATOM 659 C CA . VAL A 1 81 ? -0.312 11.906 -9.943 1.00 68.31 81 VAL A CA 1
ATOM 660 C C . VAL A 1 81 ? -1.143 12.964 -9.235 1.00 68.31 81 VAL A C 1
ATOM 662 O O . VAL A 1 81 ? -0.601 13.888 -8.631 1.00 68.31 81 VAL A O 1
ATOM 665 N N . GLN A 1 82 ? -2.456 12.814 -9.305 1.00 77.69 82 GLN A N 1
ATOM 666 C CA . GLN A 1 82 ? -3.403 13.626 -8.561 1.00 77.69 82 GLN A CA 1
ATOM 667 C C . GLN A 1 82 ? -3.798 12.876 -7.298 1.00 77.69 82 GLN A C 1
ATOM 669 O O . GLN A 1 82 ? -4.207 11.718 -7.372 1.00 77.69 82 GLN A O 1
ATOM 674 N N . VAL A 1 83 ? -3.710 13.540 -6.151 1.00 81.00 83 VAL A N 1
ATOM 675 C CA . VAL A 1 83 ? -4.247 13.030 -4.889 1.00 81.00 83 VAL A CA 1
ATOM 676 C C . VAL A 1 83 ? -5.455 13.887 -4.545 1.00 81.00 83 VAL A C 1
ATOM 678 O O . VAL A 1 83 ? -5.333 15.101 -4.426 1.00 81.00 83 VAL A O 1
ATOM 681 N N . LYS A 1 84 ? -6.623 13.259 -4.440 1.00 86.56 84 LYS A N 1
ATOM 682 C CA . LYS A 1 84 ? -7.892 13.890 -4.073 1.00 86.56 84 LYS A CA 1
ATOM 683 C C . LYS A 1 84 ? -8.386 13.295 -2.763 1.00 86.56 84 LYS A C 1
ATOM 685 O O . LYS A 1 84 ? -8.197 12.100 -2.522 1.00 86.56 84 LYS A O 1
ATOM 690 N N . PHE A 1 85 ? -9.004 14.130 -1.945 1.00 86.44 85 PHE A N 1
ATOM 691 C CA . PHE A 1 85 ? -9.705 13.723 -0.739 1.00 86.44 85 PHE A CA 1
ATOM 692 C C . PHE A 1 85 ? -11.196 13.918 -0.974 1.00 86.44 85 PHE A C 1
ATOM 694 O O . PHE A 1 85 ? -11.611 15.004 -1.370 1.00 86.44 85 PHE A O 1
ATOM 701 N N . ASN A 1 86 ? -11.961 12.855 -0.769 1.00 85.81 86 ASN A N 1
ATOM 702 C CA . ASN A 1 86 ? -13.407 12.842 -0.880 1.00 85.81 86 ASN A CA 1
ATOM 703 C C . ASN A 1 86 ? -13.970 12.259 0.417 1.00 85.81 86 ASN A C 1
ATOM 705 O O . ASN A 1 86 ? -13.393 11.328 0.978 1.00 85.81 86 ASN A O 1
ATOM 709 N N . GLN A 1 87 ? -15.116 12.762 0.843 1.00 81.75 87 GLN A N 1
ATOM 710 C CA . GLN A 1 87 ? -15.928 12.169 1.895 1.00 81.75 87 GLN A CA 1
ATOM 711 C C . GLN A 1 87 ? -17.263 11.786 1.268 1.00 81.75 87 GLN A C 1
ATOM 713 O O . GLN A 1 87 ? -17.796 12.543 0.458 1.00 81.75 87 GLN A O 1
ATOM 718 N N . ASP A 1 88 ? -17.729 10.589 1.585 1.00 78.69 88 ASP A N 1
ATOM 719 C CA . ASP A 1 88 ? -19.035 10.063 1.196 1.00 78.69 88 ASP A CA 1
ATOM 720 C C . ASP A 1 88 ? -19.768 9.601 2.465 1.00 78.69 88 ASP A C 1
ATOM 722 O O . ASP A 1 88 ? -19.154 9.580 3.535 1.00 78.69 88 ASP A O 1
ATOM 726 N N . GLU A 1 89 ? -21.037 9.209 2.359 1.00 75.50 89 GLU A N 1
ATOM 727 C CA . GLU A 1 89 ? -21.881 8.839 3.514 1.00 75.50 89 GLU A CA 1
ATOM 728 C C . GLU A 1 89 ? -21.303 7.688 4.353 1.00 75.50 89 GLU A C 1
ATOM 730 O O . GLU A 1 89 ? -21.493 7.648 5.566 1.00 75.50 89 GLU A O 1
ATOM 735 N N . ASP A 1 90 ? -20.522 6.803 3.726 1.00 83.06 90 ASP A N 1
ATOM 736 C CA . ASP A 1 90 ? -19.963 5.609 4.369 1.00 83.06 90 ASP A CA 1
ATOM 737 C C . ASP A 1 90 ? -18.449 5.693 4.654 1.00 83.06 90 ASP A C 1
ATOM 739 O O . ASP A 1 90 ? -17.912 4.928 5.466 1.00 83.06 90 ASP A O 1
ATOM 743 N N . PHE A 1 91 ? -17.712 6.586 3.976 1.00 85.81 91 PHE A N 1
ATOM 744 C CA . PHE A 1 91 ? -16.243 6.561 3.987 1.00 85.81 91 PHE A CA 1
ATOM 745 C C . PHE A 1 91 ? -15.575 7.935 3.872 1.00 85.81 91 PHE A C 1
ATOM 747 O O . PHE A 1 91 ? -15.937 8.766 3.040 1.00 85.81 91 PHE A O 1
ATOM 754 N N . PHE A 1 92 ? -14.430 8.079 4.547 1.00 87.00 92 PHE A N 1
ATOM 755 C CA . PHE A 1 92 ? -13.369 8.982 4.098 1.00 87.00 92 PHE A CA 1
ATOM 756 C C . PHE A 1 92 ? -12.514 8.295 3.032 1.00 87.00 92 PHE A C 1
ATOM 758 O O . PHE A 1 92 ? -11.889 7.259 3.279 1.00 87.00 92 PHE A O 1
ATOM 765 N N . GLN A 1 93 ? -12.436 8.886 1.843 1.00 90.06 93 GLN A N 1
ATOM 766 C CA . GLN A 1 93 ? -11.714 8.342 0.698 1.00 90.06 93 GLN A CA 1
ATOM 767 C C . GLN A 1 93 ? -10.551 9.242 0.271 1.00 90.06 93 GLN A C 1
ATOM 769 O O . GLN A 1 93 ? -10.722 10.391 -0.125 1.00 90.06 93 GLN A O 1
ATOM 774 N N . ILE A 1 94 ? -9.346 8.673 0.221 1.00 88.81 94 ILE A N 1
ATOM 775 C CA . ILE A 1 94 ? -8.205 9.277 -0.479 1.00 88.81 94 ILE A CA 1
ATOM 776 C C . ILE A 1 94 ? -8.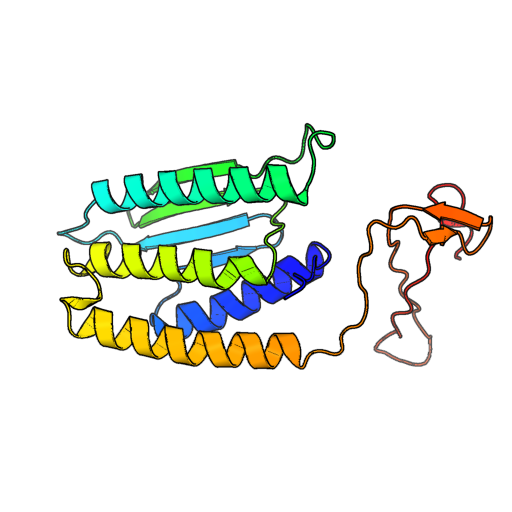049 8.570 -1.824 1.00 88.81 94 ILE A C 1
ATOM 778 O O . ILE A 1 94 ? -7.777 7.368 -1.883 1.00 88.81 94 ILE A O 1
ATOM 782 N N . LYS A 1 95 ? -8.208 9.311 -2.922 1.00 89.19 95 LYS A N 1
ATOM 783 C CA . LYS A 1 95 ? -8.050 8.807 -4.289 1.00 89.19 95 LYS A CA 1
ATOM 784 C C . LYS A 1 95 ? -6.771 9.352 -4.907 1.00 89.19 95 LYS A C 1
ATOM 786 O O . LYS A 1 95 ? -6.628 10.549 -5.124 1.00 89.19 95 LYS A O 1
ATOM 791 N N . ILE A 1 96 ? -5.873 8.453 -5.272 1.00 85.19 96 ILE A N 1
ATOM 792 C CA . ILE A 1 96 ? -4.640 8.744 -5.999 1.00 85.19 96 ILE A CA 1
ATOM 793 C C . ILE A 1 96 ? -4.858 8.286 -7.442 1.00 85.19 96 ILE A C 1
ATOM 795 O O . ILE A 1 96 ? -5.180 7.124 -7.665 1.00 85.19 96 ILE A O 1
ATOM 799 N N . SER A 1 97 ? -4.742 9.175 -8.425 1.00 80.44 97 SER A N 1
ATOM 800 C CA . SER A 1 97 ? -4.986 8.880 -9.848 1.00 80.44 97 SER A CA 1
ATOM 801 C C . SER A 1 97 ? -3.812 9.320 -10.713 1.00 80.44 97 SER A C 1
ATOM 803 O O . SER A 1 97 ? -3.123 10.272 -10.362 1.00 80.44 97 SER A O 1
ATOM 805 N N . GLY A 1 98 ? -3.616 8.663 -11.853 1.00 71.00 98 GLY A N 1
ATOM 806 C CA . GLY A 1 98 ? -2.566 8.992 -12.819 1.00 71.00 98 GLY A CA 1
ATOM 807 C C . GLY A 1 98 ? -1.501 7.904 -12.907 1.00 71.00 98 GLY A C 1
ATOM 808 O O . GLY A 1 98 ? -1.757 6.739 -12.606 1.00 71.00 98 GLY A O 1
ATOM 809 N N . SER A 1 99 ? -0.303 8.289 -13.336 1.00 66.50 99 SER A N 1
ATOM 810 C CA . SER A 1 99 ? 0.829 7.382 -13.510 1.00 66.50 99 SER A CA 1
ATOM 811 C C . SER A 1 99 ? 1.386 6.909 -12.163 1.00 66.50 99 SER A C 1
ATOM 813 O O . SER A 1 99 ? 2.191 7.593 -11.536 1.00 66.50 99 SER A O 1
ATOM 815 N N . LEU A 1 100 ? 0.953 5.732 -11.702 1.00 63.44 100 LEU A N 1
ATOM 816 C CA . LEU A 1 100 ? 1.338 5.148 -10.411 1.00 63.44 100 LEU A CA 1
ATOM 817 C C . LEU A 1 100 ? 2.744 4.527 -10.451 1.00 63.44 100 LEU A C 1
ATOM 819 O O . LEU A 1 100 ? 2.912 3.316 -10.307 1.00 63.44 100 LEU A O 1
ATOM 823 N N . TYR A 1 101 ? 3.764 5.361 -10.632 1.00 65.38 101 TYR A N 1
ATOM 824 C CA . TYR A 1 101 ? 5.155 4.940 -10.502 1.00 65.38 101 TYR A CA 1
ATOM 825 C C . TYR A 1 101 ? 5.610 5.123 -9.065 1.00 65.38 101 TYR A C 1
ATOM 827 O O . TYR A 1 101 ? 5.924 6.226 -8.624 1.00 65.38 101 TYR A O 1
ATOM 835 N N . VAL A 1 102 ? 5.658 4.028 -8.318 1.00 63.84 102 VAL A N 1
ATOM 836 C CA . VAL A 1 102 ? 6.205 4.026 -6.964 1.00 63.84 102 VAL A CA 1
ATOM 837 C C . VAL A 1 102 ? 7.338 3.007 -6.932 1.00 63.84 102 VAL A C 1
ATOM 839 O O . VAL A 1 102 ? 7.093 1.824 -7.160 1.00 63.84 102 VAL A O 1
ATOM 842 N N . PRO A 1 103 ? 8.581 3.434 -6.652 1.00 64.06 103 PRO A N 1
ATOM 843 C CA . PRO A 1 103 ? 9.689 2.505 -6.516 1.00 64.06 103 PRO A CA 1
ATOM 844 C C . PRO A 1 103 ? 9.398 1.473 -5.430 1.00 64.06 103 PRO A C 1
ATOM 846 O O . PRO A 1 103 ? 8.842 1.805 -4.378 1.00 64.06 103 PRO A O 1
ATOM 849 N N . THR A 1 104 ? 9.860 0.241 -5.630 1.00 61.97 104 THR A N 1
ATOM 850 C CA . THR A 1 104 ? 9.632 -0.853 -4.673 1.00 61.97 104 THR A CA 1
ATOM 851 C C . THR A 1 104 ? 10.123 -0.527 -3.262 1.00 61.97 104 THR A C 1
ATOM 853 O O . THR A 1 104 ? 9.446 -0.805 -2.274 1.00 61.97 104 THR A O 1
ATOM 856 N N . SER A 1 105 ? 11.239 0.202 -3.169 1.00 64.50 105 SER A N 1
ATOM 857 C CA . SER A 1 105 ? 11.821 0.710 -1.920 1.00 64.50 105 SER A CA 1
ATOM 858 C C . SER A 1 105 ? 10.951 1.734 -1.172 1.00 64.50 105 SER A C 1
ATOM 860 O O . SER A 1 105 ? 11.238 2.074 -0.019 1.00 64.50 105 SER A O 1
ATOM 862 N N . LYS A 1 106 ? 9.904 2.264 -1.814 1.00 74.19 106 LYS A N 1
ATOM 863 C CA . LYS A 1 106 ? 8.982 3.262 -1.260 1.00 74.19 106 LYS A CA 1
ATOM 864 C C . LYS A 1 106 ? 7.610 2.689 -0.925 1.00 74.19 106 LYS A C 1
ATOM 866 O O . LYS A 1 106 ? 6.953 3.284 -0.073 1.00 74.19 106 LYS A O 1
ATOM 871 N N . PHE A 1 107 ? 7.206 1.545 -1.491 1.00 75.75 107 PHE A N 1
ATOM 872 C CA . PHE A 1 107 ? 5.902 0.937 -1.193 1.00 75.75 107 PHE A CA 1
ATOM 873 C C . PHE A 1 107 ? 5.710 0.742 0.304 1.00 75.75 107 PHE A C 1
ATOM 875 O O . PHE A 1 107 ? 4.822 1.356 0.885 1.00 75.75 107 PHE A O 1
ATOM 882 N N . LEU A 1 108 ? 6.588 -0.020 0.957 1.00 81.25 108 LEU A N 1
ATOM 883 C CA . LEU A 1 108 ? 6.435 -0.315 2.383 1.00 81.25 108 LEU A CA 1
ATOM 884 C C . LEU A 1 108 ? 6.415 0.945 3.251 1.00 81.25 108 LEU A C 1
ATOM 886 O O . LEU A 1 108 ? 5.706 0.979 4.248 1.00 81.25 108 LEU A O 1
ATOM 890 N N . LYS A 1 109 ? 7.119 2.013 2.853 1.00 86.69 109 LYS A N 1
ATOM 891 C CA . LYS A 1 109 ? 7.062 3.299 3.564 1.00 86.69 109 LYS A CA 1
ATOM 892 C C . LYS A 1 109 ? 5.685 3.955 3.455 1.00 86.69 109 LYS A C 1
ATOM 894 O O . LYS A 1 109 ? 5.199 4.480 4.452 1.00 86.69 109 LYS A O 1
ATOM 899 N N . LEU A 1 110 ? 5.056 3.910 2.280 1.00 88.12 110 LEU A N 1
ATOM 900 C CA . LEU A 1 110 ? 3.695 4.418 2.087 1.00 88.12 110 LEU A CA 1
ATOM 901 C C . LEU A 1 110 ? 2.670 3.582 2.861 1.00 88.12 110 LEU A C 1
ATOM 903 O O . LEU A 1 110 ? 1.826 4.153 3.540 1.00 88.12 110 LEU A O 1
ATOM 907 N N . TYR A 1 111 ? 2.772 2.252 2.833 1.00 91.62 111 TYR A N 1
ATOM 908 C CA . TYR A 1 111 ? 1.883 1.387 3.619 1.00 91.62 111 TYR A CA 1
ATOM 909 C C . TYR A 1 111 ? 2.098 1.539 5.129 1.00 91.62 111 TYR A C 1
ATOM 911 O O . TYR A 1 111 ? 1.121 1.593 5.862 1.00 91.62 111 TYR A O 1
ATOM 919 N N . ASN A 1 112 ? 3.341 1.702 5.602 1.00 92.19 112 ASN A N 1
ATOM 920 C CA . ASN A 1 112 ? 3.630 2.021 7.007 1.00 92.19 112 ASN A CA 1
ATOM 921 C C . ASN A 1 112 ? 2.952 3.324 7.433 1.00 92.19 112 ASN A C 1
ATOM 923 O O . ASN A 1 112 ? 2.397 3.407 8.525 1.00 92.19 112 ASN A O 1
ATOM 927 N N . LEU A 1 113 ? 3.002 4.343 6.57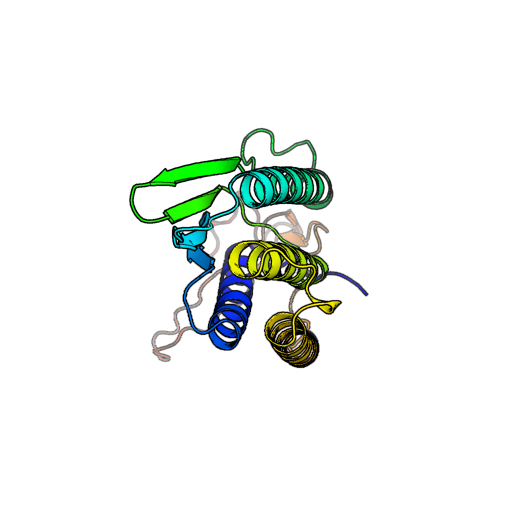1 1.00 93.06 113 LEU A N 1
ATOM 928 C CA . LEU A 1 113 ? 2.316 5.604 6.812 1.00 93.06 113 LEU A CA 1
ATOM 929 C C . LEU A 1 113 ? 0.802 5.376 6.902 1.00 93.06 113 LEU A C 1
ATOM 931 O O . LEU A 1 113 ? 0.191 5.780 7.883 1.00 93.06 113 LEU A O 1
ATOM 935 N N . ILE A 1 114 ? 0.207 4.689 5.924 1.00 93.69 114 ILE A N 1
ATOM 936 C CA . ILE A 1 114 ? -1.234 4.403 5.916 1.00 93.69 114 ILE A CA 1
ATOM 937 C C . ILE A 1 114 ? -1.643 3.612 7.165 1.00 93.69 114 ILE A C 1
ATOM 939 O O . ILE A 1 114 ? -2.607 3.991 7.820 1.00 93.69 114 ILE A O 1
ATOM 943 N N . LEU A 1 115 ? -0.881 2.583 7.547 1.00 93.88 115 LEU A N 1
ATOM 944 C CA . LEU A 1 115 ? -1.110 1.786 8.755 1.00 93.88 115 LEU A CA 1
ATOM 945 C C . LEU A 1 115 ? -1.089 2.642 10.017 1.00 93.88 115 LEU A C 1
ATOM 947 O O . LEU A 1 115 ? -1.976 2.533 10.858 1.00 93.88 115 LEU A O 1
ATOM 951 N N . TRP A 1 116 ? -0.081 3.504 10.149 1.00 93.50 116 TRP A N 1
ATOM 952 C CA . TRP A 1 116 ? 0.070 4.356 11.322 1.00 93.50 116 TRP A CA 1
ATOM 953 C C . TRP A 1 116 ? -1.135 5.280 11.497 1.00 93.50 116 TRP A C 1
ATOM 955 O O . TRP A 1 116 ? -1.669 5.407 12.599 1.00 93.50 116 TRP A O 1
ATOM 965 N N . TYR A 1 117 ? -1.586 5.896 10.402 1.00 92.75 117 TYR A N 1
ATOM 966 C CA . TYR A 1 117 ? -2.755 6.772 10.413 1.00 92.75 117 TYR A CA 1
ATOM 967 C C . TYR A 1 117 ? -4.059 5.994 10.581 1.00 92.75 117 TYR A C 1
ATOM 969 O O . TYR A 1 117 ? -4.937 6.471 11.286 1.00 92.75 117 TYR A O 1
ATOM 977 N N . TYR A 1 118 ? -4.162 4.783 10.035 1.00 90.81 118 TYR A N 1
ATOM 978 C CA . TYR A 1 118 ? -5.299 3.895 10.263 1.00 90.81 118 TYR A CA 1
ATOM 979 C C . TYR A 1 118 ? -5.453 3.496 11.725 1.00 90.81 118 TYR A C 1
ATOM 981 O O . TYR A 1 118 ? -6.542 3.617 12.277 1.00 90.81 118 TYR A O 1
ATOM 989 N N . ILE A 1 119 ? -4.365 3.106 12.387 1.00 90.88 119 ILE A N 1
ATOM 990 C CA . ILE A 1 119 ? -4.410 2.773 13.811 1.00 90.88 119 ILE A CA 1
ATOM 991 C C . ILE A 1 119 ? -4.856 3.992 14.620 1.00 90.88 119 ILE A C 1
ATOM 993 O O . ILE A 1 119 ? -5.784 3.879 15.410 1.00 90.88 119 ILE A O 1
ATOM 997 N N . ARG A 1 120 ? -4.270 5.172 14.376 1.00 90.12 120 ARG A N 1
ATOM 998 C CA . ARG A 1 120 ? -4.708 6.403 15.056 1.00 90.12 120 ARG A CA 1
ATOM 999 C C . ARG A 1 120 ? -6.157 6.760 14.770 1.00 90.12 120 ARG A C 1
ATOM 1001 O O . ARG A 1 120 ? -6.816 7.292 15.653 1.00 90.12 120 ARG A O 1
ATOM 1008 N N . TYR A 1 121 ? -6.622 6.504 13.554 1.00 88.38 121 TYR A N 1
ATOM 1009 C CA . TYR A 1 121 ? -7.995 6.769 13.155 1.00 88.38 121 TYR A CA 1
ATOM 1010 C C . TYR A 1 121 ? -8.983 5.915 13.957 1.00 88.38 121 TYR A C 1
ATOM 1012 O O . TYR A 1 121 ? -9.971 6.451 14.442 1.00 88.38 121 TYR A O 1
ATOM 1020 N N . ILE A 1 122 ? -8.692 4.624 14.158 1.00 85.44 122 ILE A N 1
ATOM 1021 C CA . ILE A 1 122 ? -9.599 3.720 14.885 1.00 85.44 122 ILE A CA 1
ATOM 1022 C C . ILE A 1 122 ? -9.412 3.736 16.410 1.00 85.44 122 ILE A C 1
ATOM 1024 O O . ILE A 1 122 ? -10.359 3.435 17.126 1.00 85.44 122 ILE A O 1
ATOM 1028 N N . THR A 1 123 ? -8.209 4.023 16.926 1.00 86.62 123 THR A N 1
ATOM 1029 C CA . THR A 1 123 ? -7.919 3.952 18.374 1.00 86.62 123 THR A CA 1
ATOM 1030 C C . THR A 1 123 ? -7.764 5.315 19.043 1.00 86.62 123 THR A C 1
ATOM 1032 O O . THR A 1 123 ? -7.706 5.383 20.266 1.00 86.62 123 THR A O 1
ATOM 1035 N N . GLY A 1 124 ? -7.586 6.396 18.277 1.00 86.88 124 GLY A N 1
ATOM 1036 C CA . GLY A 1 124 ? -7.175 7.710 18.790 1.00 86.88 124 GLY A CA 1
ATOM 1037 C C . GLY A 1 124 ? -5.717 7.778 19.278 1.00 86.88 124 GLY A C 1
ATOM 1038 O O . GLY A 1 124 ? -5.185 8.865 19.518 1.00 86.88 124 GLY A O 1
ATOM 1039 N N . GLN A 1 125 ? -5.018 6.645 19.376 1.00 89.12 125 GLN A N 1
ATOM 1040 C CA . GLN A 1 125 ? -3.710 6.520 20.018 1.00 89.12 125 GLN A CA 1
ATOM 1041 C C . GLN A 1 125 ? -2.597 6.208 19.017 1.00 89.12 125 GLN A C 1
ATOM 1043 O O . GLN A 1 125 ? -2.818 5.597 17.973 1.00 89.12 125 GLN A O 1
ATOM 1048 N N . LYS A 1 126 ? -1.355 6.588 19.350 1.00 88.50 126 LYS A N 1
ATOM 1049 C CA . LYS A 1 126 ? -0.175 6.161 18.578 1.00 88.50 126 LYS A CA 1
ATOM 1050 C C . LYS A 1 126 ? -0.100 4.621 18.551 1.00 88.50 126 LYS A C 1
ATOM 1052 O O . LYS A 1 126 ? -0.391 4.006 19.576 1.00 88.50 126 LYS A O 1
ATOM 1057 N N . PRO A 1 127 ? 0.384 3.994 17.460 1.00 88.75 127 PRO A N 1
ATOM 1058 C CA . PRO A 1 127 ? 0.445 2.534 17.359 1.00 88.75 127 PRO A CA 1
ATOM 1059 C C . PRO A 1 127 ? 1.151 1.823 18.511 1.00 88.75 127 PRO A C 1
ATOM 1061 O O . PRO A 1 127 ? 0.712 0.756 18.915 1.00 88.75 127 PRO A O 1
ATOM 1064 N N . SER A 1 128 ? 2.198 2.431 19.073 1.00 91.19 128 SER A N 1
ATOM 1065 C CA . SER A 1 128 ? 2.947 1.883 20.210 1.00 91.19 128 SER A CA 1
ATOM 1066 C C . SER A 1 128 ? 2.159 1.848 21.522 1.00 91.19 128 SER A C 1
ATOM 1068 O O . SER A 1 128 ? 2.537 1.106 22.420 1.00 91.19 128 SER A O 1
ATOM 1070 N N . MET A 1 129 ? 1.103 2.655 21.646 1.00 90.75 129 MET A N 1
ATOM 1071 C CA . MET A 1 129 ? 0.334 2.827 22.885 1.00 90.75 129 MET A CA 1
ATOM 1072 C C . MET A 1 129 ? -0.895 1.916 22.950 1.00 90.75 129 MET A C 1
ATOM 1074 O O . MET A 1 129 ? -1.378 1.630 24.036 1.00 90.75 129 MET A O 1
ATOM 1078 N N . SER A 1 130 ? -1.383 1.432 21.804 1.00 89.81 130 SER A N 1
ATOM 1079 C CA . SER A 1 130 ? -2.528 0.518 21.741 1.00 89.81 130 SER A CA 1
ATOM 1080 C C . SER A 1 130 ? -2.061 -0.919 21.516 1.00 89.81 130 SER A C 1
ATOM 1082 O O . SER A 1 130 ? -1.249 -1.156 20.622 1.00 89.81 130 SER A O 1
ATOM 1084 N N . GLU A 1 131 ? -2.607 -1.889 22.251 1.00 92.19 131 GLU A N 1
ATOM 1085 C CA . GLU A 1 131 ? -2.341 -3.319 22.028 1.00 92.19 131 GLU A CA 1
ATOM 1086 C C . GLU A 1 131 ? -2.617 -3.730 20.577 1.00 92.19 131 GLU A C 1
ATOM 1088 O O . GLU A 1 131 ? -1.701 -4.159 19.880 1.00 92.19 131 GLU A O 1
ATOM 1093 N N . LYS A 1 132 ? -3.821 -3.433 20.070 1.00 88.38 132 LYS A N 1
ATOM 1094 C CA . LYS A 1 132 ? -4.197 -3.669 18.666 1.00 88.38 132 LYS A CA 1
ATOM 1095 C C . LYS A 1 132 ? -3.209 -3.044 17.673 1.00 88.38 132 LYS A C 1
ATOM 1097 O O . LYS A 1 132 ? -2.855 -3.658 16.669 1.00 88.38 132 LYS A O 1
ATOM 1102 N N . GLY A 1 133 ? -2.748 -1.822 17.943 1.00 90.12 133 GLY A N 1
ATOM 1103 C CA . GLY A 1 133 ? -1.776 -1.132 17.097 1.00 90.12 133 GLY A CA 1
ATOM 1104 C C . GLY A 1 133 ? -0.393 -1.778 17.099 1.00 90.12 133 GLY A C 1
ATOM 1105 O O . GLY A 1 133 ? 0.239 -1.835 16.041 1.00 90.12 133 GLY A O 1
ATOM 1106 N N . ARG A 1 134 ? 0.060 -2.303 18.245 1.00 94.50 134 ARG A N 1
ATOM 1107 C CA . ARG A 1 134 ? 1.307 -3.074 18.350 1.00 94.50 134 ARG A CA 1
ATOM 1108 C C . ARG A 1 134 ? 1.204 -4.361 17.539 1.00 94.50 134 ARG A C 1
ATOM 1110 O O . ARG A 1 134 ? 2.028 -4.558 16.650 1.00 94.50 134 ARG A O 1
ATOM 1117 N N . THR A 1 135 ? 0.137 -5.135 17.731 1.00 95.19 135 THR A N 1
ATOM 1118 C CA . THR A 1 135 ? -0.111 -6.384 16.993 1.00 95.19 135 THR A CA 1
ATOM 1119 C C . THR A 1 135 ? -0.135 -6.163 15.480 1.00 95.19 135 THR A C 1
ATOM 1121 O O . THR A 1 135 ? 0.605 -6.815 14.746 1.00 95.19 135 THR A O 1
ATOM 1124 N N . LEU A 1 136 ? -0.917 -5.192 14.988 1.00 94.19 136 LEU A N 1
ATOM 1125 C CA . LEU A 1 136 ? -0.979 -4.890 13.551 1.00 94.19 136 LEU A CA 1
ATOM 1126 C C . LEU A 1 136 ? 0.375 -4.428 12.994 1.00 94.19 136 LEU A C 1
ATOM 1128 O O . LEU A 1 136 ? 0.750 -4.796 11.879 1.00 94.19 136 LEU A O 1
ATOM 1132 N N . SER A 1 137 ? 1.124 -3.637 13.767 1.00 94.44 137 SER A N 1
ATOM 1133 C CA . SER A 1 137 ? 2.452 -3.163 13.366 1.00 94.44 137 SER A CA 1
ATOM 1134 C C . SER A 1 137 ? 3.471 -4.300 13.286 1.00 94.44 137 SER A C 1
ATOM 1136 O O . SER A 1 137 ? 4.296 -4.312 12.373 1.00 94.44 137 SER A O 1
ATOM 1138 N N . GLU A 1 138 ? 3.423 -5.258 14.209 1.00 95.19 138 GLU A N 1
ATOM 1139 C CA . GLU A 1 138 ? 4.300 -6.433 14.217 1.00 95.19 138 GLU A CA 1
ATOM 1140 C C . GLU A 1 138 ? 3.994 -7.383 13.062 1.00 95.19 138 GLU A C 1
ATOM 1142 O O . GLU A 1 138 ? 4.917 -7.768 12.336 1.00 95.19 138 GLU A O 1
ATOM 1147 N N . LEU A 1 139 ? 2.711 -7.676 12.824 1.00 95.75 139 LEU A N 1
ATOM 1148 C CA . LEU A 1 139 ? 2.267 -8.473 11.679 1.00 95.75 139 LEU A CA 1
ATOM 1149 C C . LEU A 1 139 ? 2.734 -7.844 10.366 1.00 95.75 139 LEU A C 1
ATOM 1151 O O . LEU A 1 139 ? 3.390 -8.502 9.559 1.00 95.75 139 LEU A O 1
ATOM 1155 N N . TRP A 1 140 ? 2.496 -6.542 10.183 1.00 94.31 140 TRP A N 1
ATOM 1156 C CA . TRP A 1 140 ? 2.935 -5.831 8.984 1.00 94.31 140 TRP A CA 1
ATOM 1157 C C . TRP A 1 140 ? 4.456 -5.760 8.847 1.00 94.31 140 TRP A C 1
ATOM 1159 O O . TRP A 1 140 ? 4.987 -5.860 7.741 1.00 94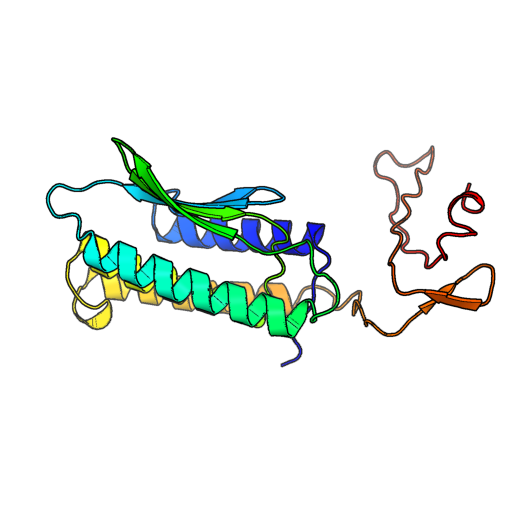.31 140 TRP A O 1
ATOM 1169 N N . LYS A 1 141 ? 5.193 -5.631 9.952 1.00 93.00 141 LYS A N 1
ATOM 1170 C CA . LYS A 1 141 ? 6.661 -5.655 9.931 1.00 93.00 141 LYS A CA 1
ATOM 1171 C C . LYS A 1 141 ? 7.195 -7.020 9.497 1.00 93.00 141 LYS A C 1
ATOM 1173 O O . LYS A 1 141 ? 8.157 -7.062 8.730 1.00 93.00 141 LYS A O 1
ATOM 1178 N N . SER A 1 142 ? 6.607 -8.112 9.985 1.00 92.81 142 SER A N 1
ATOM 1179 C CA . SER A 1 142 ? 6.967 -9.478 9.584 1.00 92.81 142 SER A CA 1
ATOM 1180 C C . SER A 1 142 ? 6.671 -9.706 8.101 1.00 92.81 142 SER A C 1
ATOM 1182 O O . SER A 1 142 ? 7.559 -10.046 7.318 1.00 92.81 142 SER A O 1
ATOM 1184 N N . GLU A 1 143 ? 5.452 -9.374 7.693 1.00 90.38 143 GLU A N 1
ATOM 1185 C CA . GLU A 1 143 ? 4.974 -9.486 6.320 1.00 90.38 143 GLU A CA 1
ATOM 1186 C C . GLU A 1 143 ? 5.804 -8.641 5.345 1.00 90.38 143 GLU A C 1
ATOM 1188 O O . GLU A 1 143 ? 6.241 -9.110 4.297 1.00 90.38 143 GLU A O 1
ATOM 1193 N N . GLY A 1 144 ? 6.140 -7.407 5.723 1.00 87.38 144 GLY A N 1
ATOM 1194 C CA . GLY A 1 144 ? 7.001 -6.530 4.936 1.00 87.38 144 GLY A CA 1
ATOM 1195 C C . GLY A 1 144 ? 8.396 -7.116 4.693 1.00 87.38 144 GLY A C 1
ATOM 1196 O O . GLY A 1 144 ? 8.944 -6.944 3.602 1.00 87.38 144 GLY A O 1
ATOM 1197 N N . LYS A 1 145 ? 8.971 -7.846 5.663 1.00 89.06 145 LYS A N 1
ATOM 1198 C CA . LYS A 1 145 ? 10.245 -8.564 5.466 1.00 89.06 145 LYS A CA 1
ATOM 1199 C C . LYS A 1 145 ? 10.093 -9.694 4.451 1.00 89.06 145 LYS A C 1
ATOM 1201 O O . LYS A 1 145 ? 10.964 -9.846 3.594 1.00 89.06 145 LYS A O 1
ATOM 1206 N N . GLN A 1 146 ? 9.002 -10.456 4.529 1.00 84.38 146 GLN A N 1
ATOM 1207 C CA . GLN A 1 146 ? 8.707 -11.523 3.575 1.00 84.38 146 GLN A CA 1
ATOM 1208 C C . GLN A 1 146 ? 8.525 -10.966 2.158 1.00 84.38 146 GLN A C 1
ATOM 1210 O O . GLN A 1 146 ? 9.193 -11.433 1.241 1.00 84.38 146 GLN A O 1
ATOM 1215 N N . ILE A 1 147 ? 7.737 -9.902 1.994 1.00 81.12 147 ILE A N 1
ATOM 1216 C CA . ILE A 1 147 ? 7.544 -9.216 0.710 1.00 81.12 147 ILE A CA 1
ATOM 1217 C C . ILE A 1 147 ? 8.884 -8.755 0.124 1.00 81.12 147 ILE A C 1
ATOM 1219 O O . ILE A 1 147 ? 9.140 -8.957 -1.060 1.00 81.12 147 ILE A O 1
ATOM 1223 N N . ILE A 1 148 ? 9.772 -8.156 0.929 1.00 78.50 148 ILE A N 1
ATOM 1224 C CA . ILE A 1 148 ? 11.112 -7.763 0.456 1.00 78.50 148 ILE A CA 1
ATOM 1225 C C . ILE A 1 148 ? 11.904 -8.987 -0.008 1.00 78.50 148 ILE A C 1
ATOM 1227 O O . ILE A 1 148 ? 12.544 -8.928 -1.057 1.00 78.50 148 ILE A O 1
ATOM 1231 N N . LYS A 1 149 ? 11.884 -10.079 0.763 1.00 76.94 149 LYS A N 1
ATOM 1232 C CA . LYS A 1 149 ? 12.583 -11.321 0.414 1.00 76.94 149 LYS A CA 1
ATOM 1233 C C . LYS A 1 149 ? 12.071 -11.881 -0.913 1.00 76.94 149 LYS A C 1
ATOM 1235 O O . LYS A 1 149 ? 12.884 -12.193 -1.774 1.00 76.94 149 LYS A O 1
ATOM 1240 N N . GLU A 1 150 ? 10.755 -11.942 -1.094 1.00 72.88 150 GLU A N 1
ATOM 1241 C CA . GLU A 1 150 ? 10.104 -12.410 -2.322 1.00 72.88 150 GLU A CA 1
ATOM 1242 C C . GLU A 1 150 ? 10.451 -11.515 -3.515 1.00 72.88 150 GLU A C 1
ATOM 1244 O O . GLU A 1 150 ? 10.895 -12.023 -4.539 1.00 72.88 150 GLU A O 1
ATOM 1249 N N . ILE A 1 151 ? 10.361 -10.187 -3.370 1.00 69.12 151 ILE A N 1
ATOM 1250 C CA . ILE A 1 151 ? 10.744 -9.231 -4.424 1.00 69.12 151 ILE A CA 1
ATOM 1251 C C . ILE A 1 151 ? 12.222 -9.380 -4.802 1.00 69.12 151 ILE A C 1
ATOM 1253 O O . ILE A 1 151 ? 12.559 -9.313 -5.980 1.00 69.12 151 ILE A O 1
ATOM 1257 N N . ASN A 1 152 ? 13.109 -9.576 -3.825 1.00 66.19 152 ASN A N 1
ATOM 1258 C CA . ASN A 1 152 ? 14.542 -9.746 -4.072 1.00 66.19 152 ASN A CA 1
ATOM 1259 C C . ASN A 1 152 ? 14.887 -11.103 -4.701 1.00 66.19 152 ASN A C 1
ATOM 1261 O O . ASN A 1 152 ? 15.930 -11.210 -5.346 1.00 66.19 152 ASN A O 1
ATOM 1265 N N . ALA A 1 153 ? 14.051 -12.120 -4.475 1.00 62.59 153 ALA A N 1
ATOM 1266 C CA . ALA A 1 153 ? 14.189 -13.456 -5.046 1.00 62.59 153 ALA A CA 1
ATOM 1267 C C . ALA A 1 153 ? 13.626 -13.552 -6.470 1.00 62.59 153 ALA A C 1
ATOM 1269 O O . ALA A 1 153 ? 13.968 -14.490 -7.190 1.00 62.59 153 ALA A O 1
ATOM 1270 N N . LEU A 1 154 ? 12.793 -12.592 -6.896 1.00 58.22 154 LEU A N 1
ATOM 1271 C CA . LEU A 1 154 ? 12.401 -12.493 -8.297 1.00 58.22 154 LEU A CA 1
ATOM 1272 C C . LEU A 1 154 ? 13.672 -12.373 -9.149 1.00 58.22 154 LEU A C 1
ATOM 1274 O O . LEU A 1 154 ? 14.559 -11.579 -8.806 1.00 58.22 154 LEU A O 1
ATOM 1278 N N . PRO A 1 155 ? 13.788 -13.144 -10.248 1.00 48.53 155 PRO A N 1
ATOM 1279 C CA . PRO A 1 155 ? 14.925 -13.015 -11.140 1.00 48.53 155 PRO A CA 1
ATOM 1280 C C . PRO A 1 155 ? 15.049 -11.540 -11.517 1.00 48.53 155 PRO A C 1
ATOM 1282 O O . PRO A 1 155 ? 14.073 -10.935 -11.962 1.00 48.53 155 PRO A O 1
ATOM 1285 N N . ARG A 1 156 ? 16.236 -10.955 -11.293 1.00 46.03 156 ARG A N 1
ATOM 1286 C CA . ARG A 1 156 ? 16.571 -9.567 -11.652 1.00 46.03 156 ARG A CA 1
ATOM 1287 C C . ARG A 1 156 ? 16.611 -9.426 -13.177 1.00 46.03 156 ARG A C 1
ATOM 1289 O O . ARG A 1 156 ? 17.650 -9.129 -13.753 1.00 46.03 156 ARG A O 1
ATOM 1296 N N . LYS A 1 157 ? 15.514 -9.726 -13.860 1.00 36.53 157 LYS A N 1
ATOM 1297 C CA . LYS A 1 157 ? 15.379 -9.535 -15.294 1.00 36.53 157 LYS A CA 1
ATOM 1298 C C . LYS A 1 157 ? 14.759 -8.168 -15.521 1.00 36.53 157 LYS A C 1
ATOM 1300 O O . LYS A 1 157 ? 13.690 -7.864 -15.003 1.00 36.53 157 LYS A O 1
ATOM 1305 N N . MET A 1 158 ? 15.504 -7.391 -16.300 1.00 35.62 158 MET A N 1
ATOM 1306 C CA . MET A 1 158 ? 15.223 -6.043 -16.769 1.00 35.62 158 MET A CA 1
ATOM 1307 C C . MET A 1 158 ? 15.387 -4.978 -15.677 1.00 35.62 158 MET A C 1
ATOM 1309 O O . MET A 1 158 ? 14.436 -4.468 -15.084 1.00 35.62 158 MET A O 1
ATOM 1313 N N . ASN A 1 159 ? 16.642 -4.549 -15.494 1.00 31.83 159 ASN A N 1
ATOM 1314 C CA . ASN A 1 159 ? 16.861 -3.111 -15.411 1.00 31.83 159 ASN A CA 1
ATOM 1315 C C . ASN A 1 159 ? 16.101 -2.513 -16.600 1.00 31.83 159 ASN A C 1
ATOM 1317 O O . ASN A 1 159 ? 16.547 -2.661 -17.733 1.00 31.83 159 ASN A O 1
ATOM 1321 N N . VAL A 1 160 ? 14.988 -1.821 -16.360 1.00 37.53 160 VAL A N 1
ATOM 1322 C CA . VAL A 1 160 ? 14.610 -0.729 -17.256 1.00 37.53 160 VAL A CA 1
ATOM 1323 C C . VAL A 1 160 ? 15.674 0.332 -17.007 1.00 37.53 160 VAL A C 1
ATOM 1325 O O . VAL A 1 160 ? 15.482 1.280 -16.244 1.00 37.53 160 VAL A O 1
ATOM 1328 N N . SER A 1 161 ? 16.881 0.094 -17.523 1.00 34.41 161 SER A N 1
ATOM 1329 C CA . SER A 1 161 ? 17.836 1.165 -17.636 1.00 34.41 161 SER A CA 1
ATOM 1330 C C . SER A 1 161 ? 17.181 2.149 -18.582 1.00 34.41 161 SER A C 1
ATOM 1332 O O . SER A 1 161 ? 16.902 1.821 -19.726 1.00 34.41 161 SER A O 1
ATOM 1334 N N . TYR A 1 162 ? 17.000 3.379 -18.116 1.00 40.19 162 TYR A N 1
ATOM 1335 C CA . TYR A 1 162 ? 16.832 4.550 -18.976 1.00 40.19 162 TYR A CA 1
ATOM 1336 C C . TYR A 1 162 ? 18.077 4.795 -19.861 1.00 40.19 162 TYR A C 1
ATOM 1338 O O . TYR A 1 162 ? 18.237 5.874 -20.420 1.00 40.19 162 TYR A O 1
ATOM 1346 N N . ASN A 1 163 ? 18.978 3.813 -19.974 1.00 42.47 163 ASN A N 1
ATOM 1347 C CA . ASN A 1 163 ? 20.009 3.795 -20.982 1.00 42.47 163 ASN A CA 1
ATOM 1348 C C . ASN A 1 163 ? 19.298 3.440 -22.273 1.00 42.47 163 ASN A C 1
ATOM 1350 O O . ASN A 1 163 ? 18.680 2.384 -22.387 1.00 42.47 163 ASN A O 1
ATOM 1354 N N . SER A 1 164 ? 19.356 4.359 -23.221 1.00 51.19 164 SER A N 1
ATOM 1355 C CA . SER A 1 164 ? 18.868 4.127 -24.562 1.00 51.19 164 SER A CA 1
ATOM 1356 C C . SER A 1 164 ? 19.443 2.812 -25.101 1.00 51.19 164 SER A C 1
ATOM 1358 O O . SER A 1 164 ? 20.664 2.671 -25.197 1.00 51.19 164 SER A O 1
ATOM 1360 N N . HIS A 1 165 ? 18.582 1.854 -25.427 1.00 56.94 165 HIS A N 1
ATOM 1361 C CA . HIS A 1 165 ? 19.001 0.600 -26.043 1.00 56.94 165 HIS A CA 1
ATOM 1362 C C . HIS A 1 165 ? 19.018 0.779 -27.560 1.00 56.94 165 HIS A C 1
ATOM 1364 O O . HIS A 1 165 ? 18.069 1.366 -28.092 1.00 56.94 165 HIS A O 1
ATOM 1370 N N . PRO A 1 166 ? 20.066 0.318 -28.263 1.00 61.84 166 PRO A N 1
ATOM 1371 C CA . PRO A 1 166 ? 20.102 0.402 -29.714 1.00 61.84 166 PRO A CA 1
ATOM 1372 C C . PRO A 1 166 ? 18.921 -0.379 -30.291 1.00 61.84 166 PRO A C 1
ATOM 1374 O O . PRO A 1 166 ? 18.627 -1.496 -29.869 1.00 61.84 166 PRO A O 1
ATOM 1377 N N . CYS A 1 167 ? 18.217 0.230 -31.235 1.00 68.38 167 CYS A N 1
ATOM 1378 C CA . CYS A 1 167 ? 17.169 -0.415 -32.004 1.00 68.38 167 CYS A CA 1
ATOM 1379 C C . CYS A 1 167 ? 17.749 -1.645 -32.708 1.00 68.38 167 CYS A C 1
ATOM 1381 O O . CYS A 1 167 ? 18.735 -1.519 -33.430 1.00 68.38 167 CYS A O 1
ATOM 1383 N N . ASN A 1 168 ? 17.106 -2.804 -32.588 1.00 67.00 168 ASN A N 1
ATOM 1384 C CA . ASN A 1 168 ? 17.570 -4.031 -33.244 1.00 67.00 168 ASN A CA 1
ATOM 1385 C C . ASN A 1 168 ? 17.577 -3.951 -34.782 1.00 67.00 168 ASN A C 1
ATOM 1387 O O . ASN A 1 168 ? 18.188 -4.797 -35.423 1.00 67.00 168 ASN A O 1
ATOM 1391 N N . ILE A 1 169 ? 16.907 -2.954 -35.374 1.00 70.56 169 ILE A N 1
ATOM 1392 C CA . ILE A 1 169 ? 16.847 -2.759 -36.830 1.00 70.56 169 ILE A CA 1
ATOM 1393 C C . ILE A 1 169 ? 17.847 -1.699 -37.309 1.00 70.56 169 ILE A C 1
ATOM 1395 O O . ILE A 1 169 ? 18.483 -1.892 -38.337 1.00 70.56 169 ILE A O 1
ATOM 1399 N N . CYS A 1 170 ? 17.991 -0.576 -36.597 1.00 72.75 170 CYS A N 1
ATOM 1400 C CA . CYS A 1 170 ? 18.803 0.556 -37.071 1.00 72.75 170 CYS A CA 1
ATOM 1401 C C . CYS A 1 170 ? 19.926 0.995 -36.129 1.00 72.75 170 CYS A C 1
ATOM 1403 O O . CYS A 1 170 ? 20.625 1.954 -36.437 1.00 72.75 170 CYS A O 1
ATOM 1405 N N . GLY A 1 171 ? 20.083 0.367 -34.965 1.00 66.94 171 GLY A N 1
ATOM 1406 C CA . GLY A 1 171 ? 21.095 0.731 -33.971 1.00 66.94 171 GLY A CA 1
ATOM 1407 C C . GLY A 1 171 ? 20.851 2.062 -33.248 1.00 66.94 171 GLY A C 1
ATOM 1408 O O . GLY A 1 171 ? 21.489 2.314 -32.229 1.00 66.94 171 GLY A O 1
ATOM 1409 N N . GLU A 1 172 ? 19.914 2.899 -33.715 1.00 71.00 172 GLU A N 1
ATOM 1410 C CA . GLU A 1 172 ? 19.574 4.169 -33.066 1.00 71.00 172 GLU A CA 1
ATOM 1411 C C . GLU A 1 172 ? 19.086 3.949 -31.638 1.00 71.00 172 GLU A C 1
ATOM 1413 O O . GLU A 1 172 ? 18.383 2.988 -31.333 1.00 71.00 172 GLU A O 1
ATOM 1418 N N . SER A 1 173 ? 19.449 4.867 -30.755 1.00 55.72 173 SER A N 1
ATOM 1419 C CA . SER A 1 173 ? 19.199 4.742 -29.332 1.00 55.72 173 SER A CA 1
ATOM 1420 C C . SER A 1 173 ? 17.699 4.922 -29.022 1.00 55.72 173 SER A C 1
ATOM 1422 O O . SER A 1 173 ? 17.057 5.885 -29.441 1.00 55.72 173 SER A O 1
ATOM 1424 N N . THR A 1 174 ? 17.094 3.956 -28.323 1.00 59.94 174 THR A N 1
ATOM 1425 C CA . THR A 1 174 ? 15.646 3.916 -28.058 1.00 59.94 174 THR A CA 1
ATOM 1426 C C . THR A 1 174 ? 15.361 3.901 -26.562 1.00 59.94 174 THR A C 1
ATOM 1428 O O . THR A 1 174 ? 15.961 3.145 -25.802 1.00 59.94 174 THR A O 1
ATOM 1431 N N . LEU A 1 175 ? 14.437 4.761 -26.127 1.00 50.97 175 LEU A N 1
ATOM 1432 C CA . LEU A 1 175 ? 14.052 4.907 -24.716 1.00 50.97 175 LEU A CA 1
ATOM 1433 C C . LEU A 1 175 ? 12.822 4.067 -24.332 1.00 50.97 175 LEU A C 1
ATOM 1435 O O . LEU A 1 175 ? 12.458 4.017 -23.158 1.00 50.97 175 LEU A O 1
ATOM 1439 N N . ARG A 1 176 ? 12.138 3.447 -25.304 1.00 54.28 176 ARG A N 1
ATOM 1440 C CA . ARG A 1 176 ? 10.875 2.728 -25.086 1.00 54.28 176 ARG A CA 1
ATOM 1441 C C . ARG A 1 176 ? 11.073 1.226 -25.267 1.00 54.28 176 ARG A C 1
ATOM 1443 O O . ARG A 1 176 ? 11.320 0.759 -26.373 1.00 54.28 176 ARG A O 1
ATOM 1450 N N . SER A 1 177 ? 10.910 0.476 -24.179 1.00 49.97 177 SER A N 1
ATOM 1451 C CA . SER A 1 177 ? 10.734 -0.978 -24.201 1.00 49.97 177 SER A CA 1
ATOM 1452 C C . SER A 1 177 ? 9.403 -1.310 -24.889 1.00 49.97 177 SER A C 1
ATOM 1454 O O . SER A 1 177 ? 8.346 -1.334 -24.251 1.00 49.97 177 SER A O 1
ATOM 1456 N N . ASN A 1 178 ? 9.421 -1.508 -26.205 1.00 48.72 178 ASN A N 1
ATOM 1457 C CA . ASN A 1 178 ? 8.254 -1.992 -26.934 1.00 48.72 178 ASN A CA 1
ATOM 1458 C C . ASN A 1 178 ? 8.184 -3.518 -26.771 1.00 48.72 178 ASN A C 1
ATOM 1460 O O . ASN A 1 178 ? 8.792 -4.271 -27.520 1.00 48.72 178 ASN A O 1
ATOM 1464 N N . LEU A 1 179 ? 7.479 -3.981 -25.736 1.00 45.09 179 LEU A N 1
ATOM 1465 C CA . LEU A 1 179 ? 7.267 -5.407 -25.469 1.00 45.09 179 LEU A CA 1
ATOM 1466 C C . LEU A 1 179 ? 6.433 -6.039 -26.597 1.00 45.09 179 LEU A C 1
ATOM 1468 O O . LEU A 1 179 ? 5.243 -5.734 -26.721 1.00 45.09 179 LEU A O 1
ATOM 1472 N N . TRP A 1 180 ? 7.034 -6.930 -27.390 1.00 41.16 180 TRP A N 1
ATOM 1473 C CA . TRP A 1 180 ? 6.327 -7.705 -28.412 1.00 41.16 180 TRP A CA 1
ATOM 1474 C C . TRP A 1 180 ? 5.843 -9.049 -27.852 1.00 41.16 180 TRP A C 1
ATOM 1476 O O . TRP A 1 180 ? 6.488 -9.661 -26.999 1.00 41.16 180 TRP A O 1
ATOM 1486 N N . LYS A 1 181 ? 4.682 -9.516 -28.325 1.00 41.88 181 LYS A N 1
ATOM 1487 C CA . LYS A 1 181 ? 4.099 -10.808 -27.937 1.00 41.88 181 LYS A CA 1
ATOM 1488 C C . LYS A 1 181 ? 4.187 -11.780 -29.102 1.00 41.88 181 LYS A C 1
ATOM 1490 O O . LYS A 1 181 ? 3.401 -11.672 -30.038 1.00 41.88 181 LYS A O 1
ATOM 1495 N N . PHE A 1 182 ? 5.071 -12.771 -29.012 1.00 34.59 182 PHE A N 1
ATOM 1496 C CA . PHE A 1 182 ? 5.129 -13.832 -30.011 1.00 34.59 182 PHE A CA 1
ATOM 1497 C C . PHE A 1 182 ? 4.008 -14.850 -29.742 1.00 34.59 182 PHE A C 1
ATOM 1499 O O . PHE A 1 182 ? 4.065 -15.643 -28.797 1.00 34.59 182 PHE A O 1
ATOM 1506 N N . LYS A 1 183 ? 2.951 -14.844 -30.564 1.00 36.22 183 LYS A N 1
ATOM 1507 C CA . LYS A 1 183 ? 1.951 -15.925 -30.562 1.00 36.22 183 LYS A CA 1
ATOM 1508 C C . LYS A 1 183 ? 2.458 -17.076 -31.430 1.00 36.22 183 LYS A C 1
ATOM 1510 O O . LYS A 1 183 ? 2.285 -17.077 -32.643 1.00 36.22 183 LYS A O 1
ATOM 1515 N N . SER A 1 184 ? 3.056 -18.085 -30.800 1.00 33.69 184 SER A N 1
ATOM 1516 C CA . SER A 1 184 ? 3.299 -19.373 -31.456 1.00 33.69 184 SER A CA 1
ATOM 1517 C C . SER A 1 184 ? 1.961 -20.066 -31.728 1.00 33.69 184 SER A C 1
ATOM 1519 O O . SER A 1 184 ? 1.184 -20.280 -30.801 1.00 33.69 184 SER A O 1
ATOM 1521 N N . LYS A 1 185 ? 1.699 -20.479 -32.978 1.00 40.44 185 LYS A N 1
ATOM 1522 C CA . LYS A 1 185 ? 0.500 -21.264 -33.346 1.00 40.44 185 LYS A CA 1
ATOM 1523 C C . LYS A 1 185 ? 0.378 -22.598 -32.583 1.00 40.44 185 LYS A C 1
ATOM 1525 O O . LYS A 1 185 ? -0.699 -23.180 -32.581 1.00 40.44 185 LYS A O 1
ATOM 1530 N N . ARG A 1 186 ? 1.457 -23.092 -31.957 1.00 38.00 186 ARG A N 1
ATOM 1531 C CA . ARG A 1 186 ? 1.502 -24.386 -31.246 1.00 38.00 186 ARG A CA 1
ATOM 1532 C C . ARG A 1 186 ? 1.394 -24.289 -29.720 1.00 38.00 186 ARG A C 1
ATOM 1534 O O . ARG A 1 186 ? 1.218 -25.318 -29.081 1.00 38.00 186 ARG A O 1
ATOM 1541 N N . LEU A 1 187 ? 1.500 -23.100 -29.126 1.00 37.22 187 LEU A N 1
ATOM 1542 C CA . LEU A 1 187 ? 1.460 -22.916 -27.670 1.00 37.22 187 LEU A CA 1
ATOM 1543 C C . LEU A 1 187 ? 0.329 -21.944 -27.318 1.00 37.22 187 LEU A C 1
ATOM 1545 O O . LEU A 1 187 ? 0.367 -20.776 -27.697 1.00 37.22 187 LEU A O 1
ATOM 1549 N N . SER A 1 188 ? -0.680 -22.425 -26.588 1.00 42.66 188 SER A N 1
ATOM 1550 C CA . SER A 1 188 ? -1.838 -21.635 -26.132 1.00 42.66 188 SER A CA 1
ATOM 1551 C C . SER A 1 188 ? -1.438 -20.429 -25.267 1.00 42.66 188 SER A C 1
ATOM 1553 O O . SER A 1 188 ? -2.138 -19.417 -25.244 1.00 42.66 188 SER A O 1
ATOM 1555 N N . SER A 1 189 ? -0.270 -20.492 -24.625 1.00 43.88 189 SER A N 1
ATOM 1556 C CA . SER A 1 189 ? 0.412 -19.374 -23.977 1.00 43.88 189 SER A CA 1
ATOM 1557 C C . SER A 1 189 ? 1.632 -18.959 -24.810 1.00 43.88 189 SER A C 1
ATOM 1559 O O . SER A 1 189 ? 2.660 -19.637 -24.789 1.00 43.88 189 SER A O 1
ATOM 1561 N N . GLY A 1 190 ? 1.514 -17.868 -25.572 1.00 42.56 190 GLY A N 1
ATOM 1562 C CA . GLY A 1 190 ? 2.625 -17.304 -26.348 1.00 42.56 190 GLY A CA 1
ATOM 1563 C C . GLY A 1 190 ? 3.862 -17.018 -25.486 1.00 42.56 190 GLY A C 1
ATOM 1564 O O . GLY A 1 190 ? 3.740 -16.713 -24.300 1.00 42.56 190 GLY A O 1
ATOM 1565 N N . ILE A 1 191 ? 5.050 -17.123 -26.083 1.00 38.56 191 ILE A N 1
ATOM 1566 C CA . ILE A 1 191 ? 6.313 -16.782 -25.420 1.00 38.56 191 ILE A CA 1
ATOM 1567 C C . ILE A 1 191 ? 6.511 -15.269 -25.570 1.00 38.56 191 ILE A C 1
ATOM 1569 O O . ILE A 1 191 ? 6.497 -14.739 -26.682 1.00 38.56 191 ILE A O 1
ATOM 1573 N N . GLU A 1 192 ? 6.662 -14.556 -24.455 1.00 43.59 192 GLU A N 1
ATOM 1574 C CA . GLU A 1 192 ? 6.965 -13.122 -24.466 1.00 43.59 192 GLU A CA 1
ATOM 1575 C C . GLU A 1 192 ? 8.487 -12.939 -24.601 1.00 43.59 192 GLU A C 1
ATOM 1577 O O . GLU A 1 192 ? 9.244 -13.314 -23.705 1.00 43.59 192 GLU A O 1
ATOM 1582 N N . ILE A 1 193 ? 8.938 -12.396 -25.739 1.00 43.56 193 ILE A N 1
ATOM 1583 C CA . ILE A 1 193 ? 10.341 -12.026 -25.981 1.00 43.56 193 ILE A CA 1
ATOM 1584 C C . ILE A 1 193 ? 10.401 -10.503 -26.102 1.00 43.56 193 ILE A C 1
ATOM 1586 O O . ILE A 1 193 ? 9.799 -9.906 -26.994 1.00 43.56 193 ILE A O 1
ATOM 1590 N N . GLU A 1 194 ? 11.125 -9.862 -25.189 1.00 50.22 194 GLU A N 1
ATOM 1591 C CA . GLU A 1 194 ? 11.326 -8.413 -25.200 1.00 50.22 194 GLU A CA 1
ATOM 1592 C C . GLU A 1 194 ? 12.329 -8.025 -26.296 1.00 50.22 194 GLU A C 1
ATOM 1594 O O . GLU A 1 194 ? 13.456 -8.517 -26.311 1.00 50.22 194 GLU A O 1
ATOM 1599 N N . THR A 1 195 ? 11.909 -7.162 -27.228 1.00 52.50 195 THR A N 1
ATOM 1600 C CA . THR A 1 195 ? 12.721 -6.715 -28.374 1.00 52.50 195 THR A CA 1
ATOM 1601 C C . THR A 1 195 ? 12.717 -5.187 -28.433 1.00 52.50 195 THR A C 1
ATOM 1603 O O . THR A 1 195 ? 11.656 -4.568 -28.428 1.00 52.50 195 THR A O 1
ATOM 1606 N N . PHE A 1 196 ? 13.894 -4.559 -28.492 1.00 60.44 196 PHE A N 1
ATOM 1607 C CA . PHE A 1 196 ? 14.020 -3.098 -28.525 1.00 60.44 196 PHE A CA 1
ATOM 1608 C C . PHE A 1 196 ? 14.002 -2.587 -29.967 1.00 60.44 196 PHE A C 1
ATOM 1610 O O . PHE A 1 196 ? 14.930 -2.844 -30.731 1.00 60.44 196 PHE A O 1
ATOM 1617 N N . VAL A 1 197 ? 12.952 -1.857 -30.350 1.00 60.06 197 VAL A N 1
ATOM 1618 C CA . VAL A 1 197 ? 12.805 -1.274 -31.693 1.00 60.06 197 VAL A CA 1
ATOM 1619 C C . VAL A 1 197 ? 12.252 0.150 -31.601 1.00 60.06 197 VAL A C 1
ATOM 1621 O O . VAL A 1 197 ? 11.359 0.426 -30.794 1.00 60.06 197 VAL A O 1
ATOM 1624 N N . CYS A 1 198 ? 12.810 1.066 -32.402 1.00 67.06 198 CYS A N 1
ATOM 1625 C CA . CYS A 1 198 ? 12.431 2.481 -32.414 1.00 67.06 198 CYS A CA 1
ATOM 1626 C C . CYS A 1 198 ? 11.045 2.701 -33.048 1.00 67.06 198 CYS A C 1
ATOM 1628 O O . CYS A 1 198 ? 10.549 1.852 -33.783 1.00 67.06 198 CYS A O 1
ATOM 1630 N N . GLU A 1 199 ? 10.420 3.857 -32.793 1.00 62.91 199 GLU A N 1
ATOM 1631 C CA . GLU A 1 199 ? 9.061 4.161 -33.285 1.00 62.91 199 GLU A CA 1
ATOM 1632 C C . GLU A 1 199 ? 8.928 4.061 -34.812 1.00 62.91 199 GLU A C 1
ATOM 1634 O O . GLU A 1 199 ? 7.897 3.612 -35.298 1.00 62.91 199 GLU A O 1
ATOM 1639 N N . LYS A 1 200 ? 9.986 4.404 -35.559 1.00 71.56 200 LYS A N 1
ATOM 1640 C CA . LYS A 1 200 ? 10.024 4.320 -37.030 1.00 71.56 200 LYS A CA 1
ATOM 1641 C C . LYS A 1 200 ? 10.031 2.892 -37.583 1.00 71.56 200 LYS A C 1
ATOM 1643 O O . LYS A 1 200 ? 9.876 2.716 -38.783 1.00 71.56 200 LYS A O 1
ATOM 1648 N N . HIS A 1 201 ? 10.335 1.905 -36.747 1.00 67.75 201 HIS A N 1
ATOM 1649 C CA . HIS A 1 201 ? 10.535 0.514 -37.157 1.00 67.75 201 HIS A CA 1
ATOM 1650 C C . HIS A 1 201 ? 9.594 -0.450 -36.434 1.00 67.75 201 HIS A C 1
ATOM 1652 O O . HIS A 1 201 ? 9.740 -1.666 -36.529 1.00 67.75 201 HIS A O 1
ATOM 1658 N N . LEU A 1 202 ? 8.634 0.097 -35.694 1.00 60.22 202 LEU A N 1
ATOM 1659 C CA . LEU A 1 202 ? 7.677 -0.646 -34.884 1.00 60.22 202 LEU A CA 1
ATOM 1660 C C . LEU A 1 202 ? 6.746 -1.511 -35.750 1.00 60.22 202 LEU A C 1
ATOM 1662 O O . LEU A 1 202 ? 6.328 -2.588 -35.341 1.00 60.22 202 LEU A O 1
ATOM 1666 N N . ASP A 1 203 ? 6.482 -1.041 -36.963 1.00 62.88 203 ASP A N 1
ATOM 1667 C CA . ASP A 1 203 ? 5.736 -1.666 -38.054 1.00 62.88 203 ASP A CA 1
ATOM 1668 C C . ASP A 1 203 ? 6.538 -2.715 -38.843 1.00 62.88 203 ASP A C 1
ATOM 1670 O O . ASP A 1 203 ? 5.945 -3.519 -39.553 1.00 62.88 203 ASP A O 1
ATOM 1674 N N . LYS A 1 204 ? 7.869 -2.753 -38.703 1.00 56.69 204 LYS A N 1
ATOM 1675 C CA . LYS A 1 204 ? 8.740 -3.752 -39.352 1.00 56.69 204 LYS A CA 1
ATOM 1676 C C . LYS A 1 204 ? 8.891 -5.052 -38.554 1.00 56.69 204 LYS A C 1
ATOM 1678 O O . LYS A 1 204 ? 9.527 -5.985 -39.032 1.00 56.69 204 LYS A O 1
ATOM 1683 N N . LEU A 1 205 ? 8.330 -5.115 -37.347 1.00 50.25 205 LEU A N 1
ATOM 1684 C CA . LEU A 1 205 ? 8.326 -6.291 -36.466 1.00 50.25 205 LEU A CA 1
ATOM 1685 C C . LEU A 1 205 ? 7.113 -7.220 -36.716 1.00 50.25 205 LEU A C 1
ATOM 1687 O O . LEU A 1 205 ? 6.547 -7.733 -35.755 1.00 50.25 205 LEU A O 1
ATOM 1691 N N . ILE A 1 206 ? 6.667 -7.396 -37.968 1.00 40.75 206 ILE A N 1
ATOM 1692 C CA . ILE A 1 206 ? 5.539 -8.293 -38.318 1.00 40.75 206 ILE A CA 1
ATOM 1693 C C . ILE A 1 206 ? 5.977 -9.758 -38.285 1.00 40.75 206 ILE A C 1
ATOM 1695 O O . ILE A 1 206 ? 7.006 -10.075 -38.921 1.00 40.75 206 ILE A O 1
#

Radius of gyration: 20.37 Å; chains: 1; bounding box: 43×42×62 Å

Foldseek 3Di:
DDWQQDDLVVLQVLLVVLQVLLCVLVVHNQWDGDSFKIKGWDWDDPQFDVVLVVVLLVVVLVVQVVQCCVPVHPPCVDFGFDWDWDDDPTTTMTMTGGRPGDTPVCSLVNSVSVLQSNCCRVPVDGLVVDPSSVSSNVSSVVVVVVSVVVVVPPPPPDPLPCFFAQAPVGGDGHRDFPWDWADDPPDPHTDTDTHHHHPVCPVVPD

Sequence (206 aa):
MMSLLVHPRHSVQLLQYVTRRFNGIIGFNLIKVKTNSVKINFPLHQNSNESVMAILFTKLATSFKIINVRYLGKNEKHRHVQVKFNQDEDFFQIKISGSLYVPTSKFLKLYNLILWYYIRYITGQKPSMSEKGRTLSELWKSEGKQIIKEINALPRKMNVSYNSHPCNICGESTLRSNLWKFKSKRLSSGIEIETFVCEKHLDKLI

pLDDT: mean 70.79, std 18.87, range [29.52, 95.75]